Protein AF-A0A0J9HMW3-F1 (afdb_monomer)

Organism: NCBI:txid1637645

pLDDT: mean 71.82, std 11.04, range [42.66, 86.38]

Mean predicted aligned error: 11.2 Å

Foldseek 3Di:
DVVVVVVLCVQQVPVCVVPPPCSVQLVVLLVVQLVLLLCLLQVLLVVVPQVFPNPSVLLSRLRSVLSNQLQVLLVVLVVQCVDPPSVVSNLVNLLSLLSSLLSNQLSRRRPDPSNVLSNQLSCQSSVVLSVLCVDPPHDVLLSHRQRDDPDDDPVSVVSNVSNSVVSSVSSSVSNVCCRVPVVVVCVVVVND

Nearest PDB structures (foldseek):
  5l0d-assembly2_D  TM=3.251E-01  e=4.774E+00  Homo sapiens
  5l0d-assembly2_C-3  TM=3.160E-01  e=4.996E+00  Homo sapiens
  2elb-assembly1_A-2  TM=2.047E-01  e=2.204E+00  Homo sapiens
  7udm-assembly1_A  TM=1.937E-01  e=6.272E+00  synthetic construct

Radius of gyration: 17.67 Å; Cα contacts (8 Å, |Δi|>4): 229; chains: 1; bounding box: 42×33×54 Å

Structure (mmCIF, N/CA/C/O backbone):
data_AF-A0A0J9HMW3-F1
#
_entry.id   AF-A0A0J9HMW3-F1
#
loop_
_atom_site.group_PDB
_atom_site.id
_atom_site.type_symbol
_atom_site.label_atom_id
_atom_site.label_alt_id
_atom_site.label_comp_id
_atom_site.label_asym_id
_atom_site.label_entity_id
_atom_site.label_seq_id
_atom_site.pdbx_PDB_ins_code
_atom_site.Cartn_x
_atom_site.Cartn_y
_atom_site.Cartn_z
_atom_site.occupancy
_atom_site.B_iso_or_equiv
_atom_site.auth_seq_id
_atom_site.auth_comp_id
_atom_site.auth_asym_id
_atom_site.auth_atom_id
_atom_site.pdbx_PDB_model_num
ATOM 1 N N . THR A 1 1 ? -18.410 -5.772 -19.039 1.00 42.84 1 THR A N 1
ATOM 2 C CA . THR A 1 1 ? -19.624 -4.940 -18.873 1.00 42.84 1 THR A CA 1
ATOM 3 C C . THR A 1 1 ? -19.500 -3.709 -19.756 1.00 42.84 1 THR A C 1
ATOM 5 O O . THR A 1 1 ? -18.375 -3.261 -19.957 1.00 42.84 1 THR A O 1
ATOM 8 N N . PRO A 1 2 ? -20.606 -3.155 -20.277 1.00 62.25 2 PRO A N 1
ATOM 9 C CA . PRO A 1 2 ? -20.587 -1.997 -21.185 1.00 62.25 2 PRO A CA 1
ATOM 10 C C . PRO A 1 2 ? -19.919 -0.756 -20.565 1.00 62.25 2 PRO A C 1
ATOM 12 O O . PRO A 1 2 ? -19.236 -0.006 -21.252 1.00 62.25 2 PRO A O 1
ATOM 15 N N . LEU A 1 3 ? -20.001 -0.603 -19.236 1.00 52.16 3 LEU A N 1
ATOM 16 C CA . LEU A 1 3 ? -19.291 0.447 -18.498 1.00 52.16 3 LEU A CA 1
ATOM 17 C C . LEU A 1 3 ? -17.760 0.325 -18.600 1.00 52.16 3 LEU A C 1
ATOM 19 O O . LEU A 1 3 ? -17.064 1.329 -18.668 1.00 52.16 3 LEU A O 1
ATOM 23 N N . GLY A 1 4 ? -17.238 -0.905 -18.610 1.00 51.62 4 GLY A N 1
ATOM 24 C CA . GLY A 1 4 ? -15.802 -1.164 -18.719 1.00 51.62 4 GLY A CA 1
ATOM 25 C C . GLY A 1 4 ? -15.249 -0.852 -20.108 1.00 51.62 4 GLY A C 1
ATOM 26 O O . GLY A 1 4 ? -14.113 -0.408 -20.212 1.00 51.62 4 GLY A O 1
ATOM 27 N N . GLN A 1 5 ? -16.060 -1.018 -21.159 1.00 56.88 5 GLN A N 1
ATOM 28 C CA . GLN A 1 5 ? -15.694 -0.616 -22.521 1.00 56.88 5 GLN A CA 1
ATOM 29 C C . GLN A 1 5 ? -15.657 0.905 -22.659 1.00 56.88 5 GLN A C 1
ATOM 31 O O . GLN A 1 5 ? -14.667 1.428 -23.151 1.00 56.88 5 GLN A O 1
ATOM 36 N N . ALA A 1 6 ? -16.655 1.613 -22.121 1.00 62.31 6 ALA A N 1
ATOM 37 C CA . ALA A 1 6 ? -16.666 3.076 -22.120 1.00 62.31 6 ALA A CA 1
ATOM 38 C C . ALA A 1 6 ? -15.491 3.665 -21.317 1.00 62.31 6 ALA A C 1
ATOM 40 O O . ALA A 1 6 ? -14.849 4.619 -21.750 1.00 62.31 6 ALA A O 1
ATOM 41 N N . PHE A 1 7 ? -15.163 3.074 -20.162 1.00 62.00 7 PHE A N 1
ATOM 42 C CA . PHE A 1 7 ? -14.006 3.499 -19.369 1.00 62.00 7 PHE A CA 1
ATOM 43 C C . PHE A 1 7 ? -12.685 3.219 -20.100 1.00 62.00 7 PHE A C 1
ATOM 45 O O . PHE A 1 7 ? -11.781 4.053 -20.073 1.00 62.00 7 PHE A O 1
ATOM 52 N N . ALA A 1 8 ? -12.583 2.074 -20.784 1.00 57.44 8 ALA A N 1
ATOM 53 C CA . ALA A 1 8 ? -11.423 1.726 -21.597 1.00 57.44 8 ALA A CA 1
ATOM 54 C C . ALA A 1 8 ? -11.262 2.661 -22.806 1.00 57.44 8 ALA A C 1
ATOM 56 O O . ALA A 1 8 ? -10.143 3.089 -23.060 1.00 57.44 8 ALA A O 1
ATOM 57 N N . GLU A 1 9 ? -12.349 3.031 -23.488 1.00 65.81 9 GLU A N 1
ATOM 58 C CA . GLU A 1 9 ? -12.348 3.968 -24.622 1.00 65.81 9 GLU A CA 1
ATOM 59 C C . GLU A 1 9 ? -11.949 5.385 -24.209 1.00 65.81 9 GLU A C 1
ATOM 61 O O . GLU A 1 9 ? -11.099 6.008 -24.848 1.00 65.81 9 GLU A O 1
ATOM 66 N N . VAL A 1 10 ? -12.514 5.896 -23.111 1.00 66.81 10 VAL A N 1
ATOM 67 C CA . VAL A 1 10 ? -12.175 7.232 -22.596 1.00 66.81 10 VAL A CA 1
ATOM 68 C C . VAL A 1 10 ? -10.707 7.288 -22.181 1.00 66.81 10 VAL A C 1
ATOM 70 O O . VAL A 1 10 ? -10.021 8.274 -22.473 1.00 66.81 10 VAL A O 1
ATOM 73 N N . LEU A 1 11 ? -10.205 6.224 -21.549 1.00 59.88 11 LEU A N 1
ATOM 74 C CA . LEU A 1 11 ? -8.805 6.131 -21.160 1.00 59.88 11 LEU A CA 1
ATOM 75 C C . LEU A 1 11 ? -7.905 5.994 -22.396 1.00 59.88 11 LEU A C 1
ATOM 77 O O . LEU A 1 11 ? -6.941 6.743 -22.519 1.00 59.88 11 LEU A O 1
ATOM 81 N N . SER A 1 12 ? -8.238 5.123 -23.353 1.00 57.88 12 SER A N 1
ATOM 82 C CA . SER A 1 12 ? -7.433 4.901 -24.561 1.00 57.88 12 SER A CA 1
ATOM 83 C C . SER A 1 12 ? -7.411 6.097 -25.505 1.00 57.88 12 SER A C 1
ATOM 85 O O . SER A 1 12 ? -6.423 6.279 -26.208 1.00 57.88 12 SER A O 1
ATOM 87 N N . SER A 1 13 ? -8.472 6.905 -25.542 1.00 59.38 13 SER A N 1
ATOM 88 C CA . SER A 1 13 ? -8.575 8.024 -26.482 1.00 59.38 13 SER A CA 1
ATOM 89 C C . SER A 1 13 ? -7.857 9.282 -25.992 1.00 59.38 13 SER A C 1
ATOM 91 O O . SER A 1 13 ? -7.376 10.061 -26.810 1.00 59.38 13 SER A O 1
ATOM 93 N N . ASN A 1 14 ? -7.756 9.488 -24.675 1.00 53.03 14 ASN A N 1
ATOM 94 C CA . ASN A 1 14 ? -7.156 10.702 -24.114 1.00 53.03 14 ASN A CA 1
ATOM 95 C C . ASN A 1 14 ? -5.692 10.509 -23.687 1.00 53.03 14 ASN A C 1
ATOM 97 O O . ASN A 1 14 ? -4.913 11.452 -23.766 1.00 53.03 14 ASN A O 1
ATOM 101 N N . PHE A 1 15 ? -5.270 9.306 -23.282 1.00 48.94 15 PHE A N 1
ATOM 102 C CA . PHE A 1 15 ? -3.900 9.077 -22.787 1.00 48.94 15 PHE A CA 1
ATOM 103 C C . PHE A 1 15 ? -2.761 9.168 -23.819 1.00 48.94 15 PHE A C 1
ATOM 105 O O . PHE A 1 15 ? -1.696 9.677 -23.460 1.00 48.94 15 PHE A O 1
ATOM 112 N N . PRO A 1 16 ? -2.914 8.709 -25.079 1.00 49.88 16 PRO A N 1
ATOM 113 C CA . PRO A 1 16 ? -1.846 8.795 -26.078 1.00 49.88 16 PRO A CA 1
ATOM 114 C C . PRO A 1 16 ? -1.458 10.241 -26.392 1.00 49.88 16 PRO A C 1
ATOM 116 O O . PRO A 1 16 ? -0.324 10.493 -26.788 1.00 49.88 16 PRO A O 1
ATOM 119 N N . LEU A 1 17 ? -2.395 11.175 -26.183 1.00 54.06 17 LEU A N 1
ATOM 120 C CA . LEU A 1 17 ? -2.203 12.607 -26.386 1.00 54.06 17 LEU A CA 1
ATOM 121 C C . LEU A 1 17 ? -1.273 13.228 -25.328 1.00 54.06 17 LEU A C 1
ATOM 123 O O . LEU A 1 17 ? -0.585 14.199 -25.620 1.00 54.06 17 LEU A O 1
ATOM 127 N N . TRP A 1 18 ? -1.243 12.664 -24.114 1.00 53.88 18 TRP A N 1
ATOM 128 C CA . TRP A 1 18 ? -0.422 13.155 -22.999 1.00 53.88 18 TRP A CA 1
ATOM 129 C C . TRP A 1 18 ? 0.919 12.414 -22.891 1.00 53.88 18 TRP A C 1
ATOM 131 O O . TRP A 1 18 ? 1.902 13.005 -22.455 1.00 53.88 18 TRP A O 1
ATOM 141 N N . PHE A 1 19 ? 0.982 11.139 -23.306 1.00 51.69 19 PHE A N 1
ATOM 142 C CA . PHE A 1 19 ? 2.192 10.308 -23.219 1.00 51.69 19 PHE A CA 1
ATOM 143 C C . PHE A 1 19 ? 2.325 9.355 -24.425 1.00 51.69 19 PHE A C 1
ATOM 145 O O . PHE A 1 19 ? 1.934 8.178 -24.340 1.00 51.69 19 PHE A O 1
ATOM 152 N N . PRO A 1 20 ? 2.883 9.820 -25.558 1.00 42.66 20 PRO A N 1
ATOM 153 C CA . PRO A 1 20 ? 3.039 8.995 -26.751 1.00 42.66 20 PRO A CA 1
ATOM 154 C C . PRO A 1 20 ? 4.031 7.853 -26.468 1.00 42.66 20 PRO A C 1
ATOM 156 O O . PRO A 1 20 ? 5.203 8.081 -26.187 1.00 42.66 20 PRO A O 1
ATOM 159 N N . GLY A 1 21 ? 3.539 6.608 -26.487 1.00 45.03 21 GLY A N 1
ATOM 160 C CA . GLY A 1 21 ? 4.321 5.382 -26.241 1.00 45.03 21 GLY A CA 1
ATOM 161 C C . GLY A 1 21 ? 4.060 4.673 -24.902 1.00 45.03 21 GLY A C 1
ATOM 162 O O . GLY A 1 21 ? 4.442 3.512 -24.746 1.00 45.03 21 GLY A O 1
ATOM 163 N N . ALA A 1 22 ? 3.361 5.307 -23.954 1.00 45.88 22 ALA A N 1
ATOM 164 C CA . ALA A 1 22 ? 3.096 4.730 -22.628 1.00 45.88 22 ALA A CA 1
ATOM 165 C C . ALA A 1 22 ? 1.698 4.084 -22.492 1.00 45.88 22 ALA A C 1
ATOM 167 O O . ALA A 1 22 ? 1.470 3.276 -21.590 1.00 45.88 22 ALA A O 1
ATOM 168 N N . ALA A 1 23 ? 0.771 4.402 -23.404 1.00 43.09 23 ALA A N 1
ATOM 169 C CA . ALA A 1 23 ? -0.663 4.121 -23.268 1.00 43.09 23 ALA A CA 1
ATOM 170 C C . ALA A 1 23 ? -1.029 2.624 -23.155 1.00 43.09 23 ALA A C 1
ATOM 172 O O . ALA A 1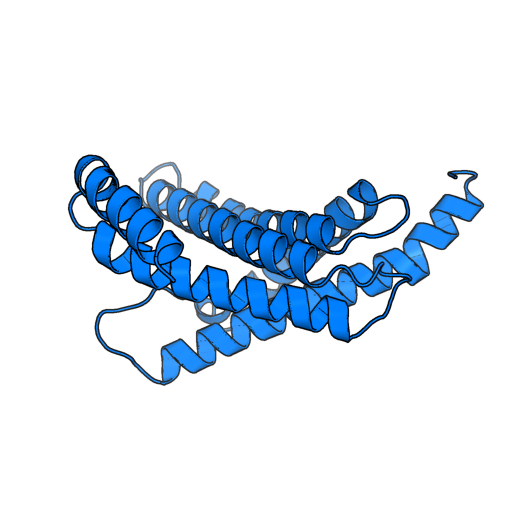 23 ? -1.857 2.260 -22.322 1.00 43.09 23 ALA A O 1
ATOM 173 N N . LEU A 1 24 ? -0.390 1.737 -23.929 1.00 44.41 24 LEU A N 1
ATOM 174 C CA . LEU A 1 24 ? -0.711 0.297 -23.905 1.00 44.41 24 LEU A CA 1
ATOM 175 C C . LEU A 1 24 ? -0.145 -0.427 -22.667 1.00 44.41 24 LEU A C 1
ATOM 177 O O . LEU A 1 24 ? -0.772 -1.347 -22.137 1.00 44.41 24 LEU A O 1
ATOM 181 N N . LYS A 1 25 ? 1.020 0.014 -22.172 1.00 54.53 25 LYS A N 1
ATOM 182 C CA . LYS A 1 25 ? 1.660 -0.548 -20.970 1.00 54.53 25 LYS A CA 1
ATOM 183 C C . LYS A 1 25 ? 0.944 -0.101 -19.696 1.00 54.53 25 LYS A C 1
ATOM 185 O O . LYS A 1 25 ? 0.682 -0.927 -18.826 1.00 54.53 25 LYS A O 1
ATOM 190 N N . LEU A 1 26 ? 0.545 1.172 -19.630 1.00 55.75 26 LEU A N 1
ATOM 191 C CA . LEU A 1 26 ? -0.214 1.722 -18.505 1.00 55.75 26 LEU A CA 1
ATOM 192 C C . LEU A 1 26 ? -1.594 1.084 -18.368 1.00 55.75 26 LEU A C 1
ATOM 194 O O . LEU A 1 26 ? -1.966 0.735 -17.256 1.00 55.75 26 LEU A O 1
ATOM 198 N N . GLY A 1 27 ? -2.332 0.876 -19.465 1.00 60.38 27 GLY A N 1
ATOM 199 C CA . GLY A 1 27 ? -3.663 0.259 -19.399 1.00 60.38 27 GLY A CA 1
ATOM 200 C C . GLY A 1 27 ? -3.636 -1.122 -18.739 1.00 60.38 27 GLY A C 1
ATOM 201 O O . GLY A 1 27 ? -4.387 -1.382 -17.800 1.00 60.38 27 GLY A O 1
ATOM 202 N N . THR A 1 28 ? -2.705 -1.978 -19.163 1.00 64.50 28 THR A N 1
ATOM 203 C CA . THR A 1 28 ? -2.538 -3.326 -18.595 1.00 64.50 28 THR A CA 1
ATOM 204 C C . THR A 1 28 ? -2.048 -3.273 -17.147 1.00 64.50 28 THR A C 1
ATOM 206 O O . THR A 1 28 ? -2.538 -4.013 -16.297 1.00 64.50 28 THR A O 1
ATOM 209 N N . GLN A 1 29 ? -1.126 -2.360 -16.836 1.00 68.00 29 GLN A N 1
ATOM 210 C CA . GLN A 1 29 ? -0.583 -2.187 -15.489 1.00 68.00 29 GLN A CA 1
ATOM 211 C C . GLN A 1 29 ? -1.634 -1.669 -14.497 1.00 68.00 29 GLN A C 1
ATOM 213 O O . GLN A 1 29 ? -1.721 -2.190 -13.390 1.00 68.00 29 GLN A O 1
ATOM 218 N N . ILE A 1 30 ? -2.475 -0.710 -14.899 1.00 69.81 30 ILE A N 1
ATOM 219 C CA . ILE A 1 30 ? -3.619 -0.211 -14.117 1.00 69.81 30 ILE A CA 1
ATOM 220 C C . ILE A 1 30 ? -4.608 -1.346 -13.847 1.00 69.81 30 ILE A C 1
ATOM 222 O O . ILE A 1 30 ? -5.134 -1.447 -12.742 1.00 69.81 30 ILE A O 1
ATOM 226 N N . LEU A 1 31 ? -4.843 -2.215 -14.831 1.00 72.75 31 LEU A N 1
ATOM 227 C CA . LEU A 1 31 ? -5.759 -3.346 -14.698 1.00 72.75 31 LEU A CA 1
ATOM 228 C C . LEU A 1 31 ? -5.210 -4.391 -13.712 1.00 72.75 31 LEU A C 1
ATOM 230 O O . LEU A 1 31 ? -5.937 -4.836 -12.825 1.00 72.75 31 LEU A O 1
ATOM 234 N N . VAL A 1 32 ? -3.915 -4.712 -13.799 1.00 74.50 32 VAL A N 1
ATOM 235 C CA . VAL A 1 32 ? -3.229 -5.624 -12.864 1.00 74.50 32 VAL A CA 1
ATOM 236 C C . VAL A 1 32 ? -3.187 -5.041 -11.450 1.00 74.50 32 VAL A C 1
ATOM 238 O O . VAL A 1 32 ? -3.513 -5.746 -10.499 1.00 74.50 32 VAL A O 1
ATOM 241 N N . LEU A 1 33 ? -2.861 -3.754 -11.292 1.00 78.25 33 LEU A N 1
ATOM 242 C CA . LEU A 1 33 ? -2.890 -3.074 -9.991 1.00 78.25 33 LEU A CA 1
ATOM 243 C C . LEU A 1 33 ? -4.297 -2.986 -9.415 1.00 78.25 33 LEU A C 1
ATOM 245 O O . LEU A 1 33 ? -4.483 -3.192 -8.220 1.00 78.25 33 LEU A O 1
ATOM 249 N N . GLY A 1 34 ? -5.282 -2.690 -10.258 1.00 79.00 34 GLY A N 1
ATOM 250 C CA . GLY A 1 34 ? -6.683 -2.638 -9.874 1.00 79.00 34 GLY A CA 1
ATOM 251 C C . GLY A 1 34 ? -7.166 -3.994 -9.369 1.00 79.00 34 GLY A C 1
ATOM 252 O O . GLY A 1 34 ? -7.762 -4.053 -8.298 1.00 79.00 34 GLY A O 1
ATOM 253 N N . LEU A 1 35 ? -6.853 -5.081 -10.085 1.00 81.75 35 LEU A N 1
ATOM 254 C CA . LEU A 1 35 ? -7.162 -6.455 -9.672 1.00 81.75 35 LEU A CA 1
ATOM 255 C C . LEU A 1 35 ? -6.420 -6.859 -8.394 1.00 81.75 35 LEU A C 1
ATOM 257 O O . LEU A 1 35 ? -7.034 -7.439 -7.500 1.00 81.75 35 LEU A O 1
ATOM 261 N N . ALA A 1 36 ? -5.134 -6.522 -8.278 1.00 82.44 36 ALA A N 1
ATOM 262 C CA . ALA A 1 36 ? -4.348 -6.774 -7.073 1.00 82.44 36 ALA A CA 1
ATOM 263 C C . ALA A 1 36 ? -4.938 -6.040 -5.861 1.00 82.44 36 ALA A C 1
ATOM 265 O O . ALA A 1 36 ? -5.198 -6.659 -4.835 1.00 82.44 36 ALA A O 1
ATOM 266 N N . GLY A 1 37 ? -5.236 -4.745 -5.998 1.00 81.31 37 GLY A N 1
ATOM 267 C CA . GLY A 1 37 ? -5.853 -3.943 -4.944 1.00 81.31 37 GLY A CA 1
ATOM 268 C C . GLY A 1 37 ? -7.272 -4.388 -4.593 1.00 81.31 37 GLY A C 1
ATOM 269 O O . GLY A 1 37 ? -7.653 -4.350 -3.423 1.00 81.31 37 GLY A O 1
ATOM 270 N N . LEU A 1 38 ? -8.040 -4.861 -5.577 1.00 85.38 38 LEU A N 1
ATOM 271 C CA . LEU A 1 38 ? -9.351 -5.474 -5.365 1.00 85.38 38 LEU A CA 1
ATOM 272 C C . LEU A 1 38 ? -9.209 -6.749 -4.523 1.00 85.38 38 LEU A C 1
ATOM 274 O O . LEU A 1 38 ? -9.911 -6.893 -3.521 1.00 85.38 38 LEU A O 1
ATOM 278 N N . GLY A 1 39 ? -8.269 -7.627 -4.882 1.00 83.12 39 GLY A N 1
ATOM 279 C CA . GLY A 1 39 ? -7.953 -8.844 -4.133 1.00 83.12 39 GLY A CA 1
ATOM 280 C C . GLY A 1 39 ? -7.513 -8.552 -2.700 1.00 83.12 39 GLY A C 1
ATOM 281 O O . GLY A 1 39 ? -8.062 -9.133 -1.767 1.00 83.12 39 GLY A O 1
ATOM 282 N N . THR A 1 40 ? -6.603 -7.594 -2.504 1.00 83.00 40 THR A N 1
ATOM 283 C CA . THR A 1 40 ? -6.145 -7.173 -1.171 1.00 83.00 40 THR A CA 1
ATOM 284 C C . THR A 1 40 ? -7.300 -6.611 -0.338 1.00 83.00 40 THR A C 1
ATOM 286 O O . THR A 1 40 ? -7.484 -7.007 0.811 1.00 83.00 40 THR A O 1
ATOM 289 N N . GLY A 1 41 ? -8.129 -5.733 -0.912 1.00 83.19 41 GLY A N 1
ATOM 290 C CA . GLY A 1 41 ? -9.277 -5.147 -0.216 1.00 83.19 41 GLY A CA 1
ATOM 291 C C . GLY A 1 41 ? -10.329 -6.186 0.187 1.00 83.19 41 GLY A C 1
ATOM 292 O O . GLY A 1 41 ? -10.823 -6.156 1.317 1.00 83.19 41 GLY A O 1
ATOM 293 N N . LEU A 1 42 ? -10.647 -7.131 -0.704 1.00 84.19 42 LEU A N 1
ATOM 294 C CA . LEU A 1 42 ? -11.552 -8.240 -0.393 1.00 84.19 42 LEU A CA 1
ATOM 295 C C . LEU A 1 42 ? -10.954 -9.183 0.651 1.00 84.19 42 LEU A C 1
ATOM 297 O O . LEU A 1 42 ? -11.644 -9.503 1.611 1.00 84.19 42 LEU A O 1
ATOM 301 N N . GLY A 1 43 ? -9.684 -9.567 0.511 1.00 82.31 43 GLY A N 1
ATOM 302 C CA . GLY A 1 43 ? -9.007 -10.477 1.436 1.00 82.31 43 GLY A CA 1
ATOM 303 C C . GLY A 1 43 ? -8.943 -9.929 2.861 1.00 82.31 43 GLY A C 1
ATOM 304 O O . GLY A 1 43 ? -9.262 -10.642 3.808 1.00 82.31 43 GLY A O 1
ATOM 305 N N . LEU A 1 44 ? -8.628 -8.640 3.027 1.00 80.56 44 LEU A N 1
ATOM 306 C CA . LEU A 1 44 ? -8.659 -7.987 4.342 1.00 80.56 44 LEU A CA 1
ATOM 307 C C . LEU A 1 44 ? -10.075 -7.866 4.918 1.00 80.56 44 LEU A C 1
ATOM 309 O O . LEU A 1 44 ? -10.248 -7.961 6.131 1.00 80.56 44 LEU A O 1
ATOM 313 N N . THR A 1 45 ? -11.087 -7.666 4.072 1.00 81.38 45 THR A N 1
ATOM 314 C CA . THR A 1 45 ? -12.488 -7.611 4.525 1.00 81.38 45 THR A CA 1
ATOM 315 C C . THR A 1 45 ? -13.002 -8.993 4.927 1.00 81.38 45 THR A C 1
ATOM 317 O O . THR A 1 45 ? -13.757 -9.108 5.892 1.00 81.38 45 THR A O 1
ATOM 320 N N . ASP A 1 46 ? -12.591 -10.038 4.207 1.00 81.75 46 ASP A N 1
ATOM 321 C CA . ASP A 1 46 ? -12.990 -11.424 4.459 1.00 81.75 46 ASP A CA 1
ATOM 322 C C . ASP A 1 46 ? -12.297 -12.017 5.690 1.00 81.75 46 ASP A C 1
ATOM 324 O O . ASP A 1 46 ? -12.941 -12.688 6.495 1.00 81.75 46 ASP A O 1
ATOM 328 N N . ALA A 1 47 ? -11.030 -11.648 5.919 1.00 77.81 47 ALA A N 1
ATOM 329 C CA . ALA A 1 47 ? -10.318 -11.952 7.159 1.00 77.81 47 ALA A CA 1
ATOM 330 C C . ALA A 1 47 ? -11.085 -11.470 8.406 1.00 77.81 47 ALA A C 1
ATOM 332 O O . ALA A 1 47 ? -10.898 -12.018 9.490 1.00 77.81 47 ALA A O 1
ATOM 333 N N . GLY A 1 48 ? -11.966 -10.468 8.259 1.00 62.97 48 GLY A N 1
ATOM 334 C CA . GLY A 1 48 ? -13.036 -10.167 9.212 1.00 62.97 48 GLY A CA 1
ATOM 335 C C . GLY A 1 48 ? -12.585 -9.704 10.600 1.00 62.97 48 GLY A C 1
ATOM 336 O O . GLY A 1 48 ? -13.423 -9.572 11.488 1.00 62.97 48 GLY A O 1
ATOM 337 N N . GLY A 1 49 ? -11.288 -9.464 10.799 1.00 63.44 49 GLY A N 1
ATOM 338 C CA . GLY A 1 49 ? -10.740 -8.916 12.035 1.00 63.44 49 GLY A CA 1
ATOM 339 C C . GLY A 1 49 ? -11.036 -7.421 12.188 1.00 63.44 49 GLY A C 1
ATOM 340 O O . GLY A 1 49 ? -11.371 -6.743 11.221 1.00 63.44 49 GLY A O 1
ATOM 341 N N . PHE A 1 50 ? -10.847 -6.886 13.397 1.00 65.31 50 PHE A N 1
ATOM 342 C CA . PHE A 1 50 ? -10.787 -5.436 13.676 1.00 65.31 50 PHE A CA 1
ATOM 343 C C . PHE A 1 50 ? -12.116 -4.655 13.647 1.00 65.31 50 PHE A C 1
ATOM 345 O O . PHE A 1 50 ? -12.119 -3.477 13.288 1.00 65.31 50 PHE A O 1
ATOM 352 N N . ASP A 1 51 ? -13.247 -5.290 13.993 1.00 65.06 51 ASP A N 1
ATOM 353 C CA . ASP A 1 51 ? -14.586 -4.659 13.949 1.00 65.06 51 ASP A CA 1
ATOM 354 C C . ASP A 1 51 ? -14.894 -4.010 12.581 1.00 65.06 51 ASP A C 1
ATOM 356 O O . ASP A 1 51 ? -15.608 -3.008 12.462 1.00 65.06 51 ASP A O 1
ATOM 360 N N . ILE A 1 52 ? -14.322 -4.577 11.511 1.00 68.50 52 ILE A N 1
ATOM 361 C CA . ILE A 1 52 ? -14.509 -4.098 10.147 1.00 68.50 52 ILE A CA 1
ATOM 362 C C . ILE A 1 52 ? -15.974 -4.282 9.751 1.00 68.50 52 ILE A C 1
ATOM 364 O O . ILE A 1 52 ? -16.518 -5.388 9.730 1.00 68.50 52 ILE A O 1
ATOM 368 N N . ASN A 1 53 ? -16.617 -3.179 9.375 1.00 68.25 53 ASN A N 1
ATOM 369 C CA . ASN A 1 53 ? -17.968 -3.223 8.848 1.00 68.25 53 ASN A CA 1
ATOM 370 C C . ASN A 1 53 ? -17.889 -3.819 7.433 1.00 68.25 53 ASN A C 1
ATOM 372 O O . ASN A 1 53 ? -17.359 -3.155 6.543 1.00 68.25 53 ASN A O 1
ATOM 376 N N . ARG A 1 54 ? -18.367 -5.063 7.242 1.00 68.94 54 ARG A N 1
ATOM 377 C CA . ARG A 1 54 ? -18.199 -5.927 6.044 1.00 68.94 54 ARG A CA 1
ATOM 378 C C . ARG A 1 54 ? -18.782 -5.343 4.745 1.00 68.94 54 ARG A C 1
ATOM 380 O O . ARG A 1 54 ? -19.700 -5.880 4.128 1.00 68.94 54 ARG A O 1
ATOM 387 N N . ARG A 1 55 ? -18.250 -4.210 4.298 1.00 75.81 55 ARG A N 1
ATOM 388 C CA . ARG A 1 55 ? -18.655 -3.485 3.093 1.00 75.81 55 ARG A CA 1
ATOM 389 C C . ARG A 1 55 ? -17.733 -3.868 1.944 1.00 75.81 55 ARG A C 1
ATOM 391 O O . ARG A 1 55 ? -16.980 -3.031 1.446 1.00 75.81 55 ARG A O 1
ATOM 398 N N . TYR A 1 56 ? -17.840 -5.122 1.507 1.00 77.44 56 TYR A N 1
ATOM 399 C CA . TYR A 1 56 ? -17.012 -5.718 0.450 1.00 77.44 56 TYR A CA 1
ATOM 400 C C . TYR A 1 56 ? -16.885 -4.827 -0.793 1.00 77.44 56 TYR A C 1
ATOM 402 O O . TYR A 1 56 ? -15.782 -4.606 -1.280 1.00 77.44 56 TYR A O 1
ATOM 410 N N . GLY A 1 57 ? -17.989 -4.226 -1.257 1.00 76.06 57 GLY A N 1
ATOM 411 C CA . GLY A 1 57 ? -17.966 -3.338 -2.425 1.00 76.06 57 GLY A CA 1
ATOM 412 C C . GLY A 1 57 ? -17.117 -2.078 -2.228 1.00 76.06 57 GLY A C 1
ATOM 413 O O . GLY A 1 57 ? -16.355 -1.700 -3.112 1.00 76.06 57 GLY A O 1
ATOM 414 N N . ARG A 1 58 ? -17.189 -1.438 -1.053 1.00 78.50 58 ARG A N 1
ATOM 415 C CA . ARG A 1 58 ? -16.381 -0.240 -0.767 1.00 78.50 58 ARG A CA 1
ATOM 416 C C . ARG A 1 58 ? -14.909 -0.584 -0.588 1.00 78.50 58 ARG A C 1
ATOM 418 O O . ARG A 1 58 ? -14.072 0.157 -1.094 1.00 78.50 58 ARG A O 1
ATOM 425 N N . ALA A 1 59 ? -14.613 -1.693 0.084 1.00 80.75 59 ALA A N 1
ATOM 426 C CA . ALA A 1 59 ? -13.246 -2.153 0.289 1.00 80.75 59 ALA A CA 1
ATOM 427 C C . ALA A 1 59 ? -12.573 -2.552 -1.032 1.00 80.75 59 ALA A C 1
ATOM 429 O O . ALA A 1 59 ? -11.442 -2.149 -1.282 1.00 80.75 59 ALA A O 1
ATOM 430 N N . ALA A 1 60 ? -13.292 -3.251 -1.915 1.00 82.19 60 ALA A N 1
ATOM 431 C CA . ALA A 1 60 ? -12.825 -3.599 -3.255 1.00 82.19 60 ALA A CA 1
ATOM 432 C C . ALA A 1 60 ? -12.520 -2.352 -4.104 1.00 82.19 60 ALA A C 1
ATOM 434 O O . ALA A 1 60 ? -11.437 -2.236 -4.680 1.00 82.19 60 ALA A O 1
ATOM 435 N N . VAL A 1 61 ? -13.449 -1.387 -4.143 1.00 83.62 61 VAL A N 1
ATOM 436 C CA . VAL A 1 61 ? -13.270 -0.149 -4.919 1.00 83.62 61 VAL A CA 1
ATOM 437 C C . VAL A 1 61 ? -12.113 0.679 -4.365 1.00 83.62 61 VAL A C 1
ATOM 439 O O . VAL A 1 61 ? -11.219 1.043 -5.120 1.00 83.62 61 VAL A O 1
ATOM 442 N N . MET A 1 62 ? -12.066 0.932 -3.058 1.00 83.38 62 MET A N 1
ATOM 443 C CA . MET A 1 62 ? -10.970 1.705 -2.462 1.00 83.38 62 MET A CA 1
ATOM 444 C C . MET A 1 62 ? -9.622 0.982 -2.513 1.00 83.38 62 MET A C 1
ATOM 446 O O . MET A 1 62 ? -8.602 1.644 -2.668 1.00 83.38 62 MET A O 1
ATOM 450 N N . GLY A 1 63 ? -9.601 -0.352 -2.448 1.00 82.31 63 GLY A N 1
ATOM 451 C CA . GLY A 1 63 ? -8.391 -1.145 -2.659 1.00 82.31 63 GLY A CA 1
ATOM 452 C C . GLY A 1 63 ? -7.854 -0.995 -4.082 1.00 82.31 63 GLY A C 1
ATOM 453 O O . GLY A 1 63 ? -6.677 -0.688 -4.264 1.00 82.31 63 GLY A O 1
ATOM 454 N N . SER A 1 64 ? -8.730 -1.116 -5.087 1.00 82.50 64 SER A N 1
ATOM 455 C CA . SER A 1 64 ? -8.361 -0.900 -6.492 1.00 82.50 64 SER A CA 1
ATOM 456 C C . SER A 1 64 ? -7.856 0.527 -6.744 1.00 82.50 64 SER A C 1
ATOM 458 O O . SER A 1 64 ? -6.771 0.702 -7.292 1.00 82.50 64 SER A O 1
ATOM 460 N N . VAL A 1 65 ? -8.571 1.549 -6.258 1.00 83.19 65 VAL A N 1
ATOM 461 C CA . VAL A 1 65 ? -8.166 2.959 -6.373 1.00 83.19 65 VAL A CA 1
ATOM 462 C C . VAL A 1 65 ? -6.847 3.219 -5.648 1.00 83.19 65 VAL A C 1
ATOM 464 O O . VAL A 1 65 ? -5.977 3.878 -6.207 1.00 83.19 65 VAL A O 1
ATOM 467 N N . GLY A 1 66 ? -6.663 2.676 -4.442 1.00 83.12 66 GLY A N 1
ATOM 468 C CA . GLY A 1 66 ? -5.430 2.832 -3.674 1.00 83.12 66 GLY A CA 1
ATOM 469 C C . GLY A 1 66 ? -4.216 2.282 -4.409 1.00 83.12 66 GLY A C 1
ATOM 470 O O . GLY A 1 66 ? -3.222 2.990 -4.561 1.00 83.12 66 GLY A O 1
ATOM 471 N N . TYR A 1 67 ? -4.311 1.063 -4.940 1.00 82.62 67 TYR A N 1
ATOM 472 C CA . TYR A 1 67 ? -3.222 0.477 -5.718 1.00 82.62 67 TYR A CA 1
ATOM 473 C C . TYR A 1 67 ? -2.959 1.255 -7.007 1.00 82.62 67 TYR A C 1
ATOM 475 O O . TYR A 1 67 ? -1.801 1.551 -7.280 1.00 82.62 67 TYR A O 1
ATOM 483 N N . ILE A 1 68 ? -3.995 1.647 -7.760 1.00 81.31 68 ILE A N 1
ATOM 484 C CA . ILE A 1 68 ? -3.841 2.433 -8.997 1.00 81.31 68 ILE A CA 1
ATOM 485 C C . ILE A 1 68 ? -3.150 3.774 -8.716 1.00 81.31 68 ILE A C 1
ATOM 487 O O . ILE A 1 68 ? -2.163 4.100 -9.374 1.00 81.31 68 ILE A O 1
ATOM 491 N N . VAL A 1 69 ? -3.629 4.532 -7.725 1.00 82.50 69 VAL A N 1
ATOM 492 C CA . VAL A 1 69 ? -3.059 5.838 -7.355 1.00 82.50 69 VAL A CA 1
ATOM 493 C C . VAL A 1 69 ? -1.632 5.680 -6.828 1.00 82.50 69 VAL A C 1
ATOM 495 O O . VAL A 1 69 ? -0.748 6.436 -7.228 1.00 82.50 69 VAL A O 1
AT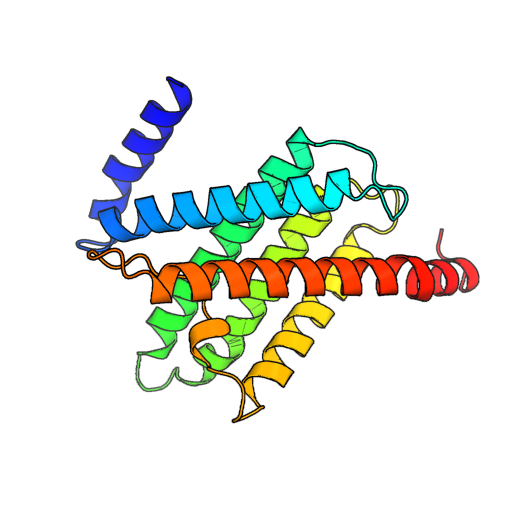OM 498 N N . GLY A 1 70 ? -1.381 4.676 -5.985 1.00 81.62 70 GLY A N 1
ATOM 499 C CA . GLY A 1 70 ? -0.045 4.370 -5.476 1.00 81.62 70 GLY A CA 1
ATOM 500 C C . GLY A 1 70 ? 0.937 3.997 -6.583 1.00 81.62 70 GLY A C 1
ATOM 501 O O . GLY A 1 70 ? 2.024 4.561 -6.654 1.00 81.62 70 GLY A O 1
ATOM 502 N N . GLY A 1 71 ? 0.538 3.124 -7.507 1.00 79.00 71 GLY A N 1
ATOM 503 C CA . GLY A 1 71 ? 1.371 2.751 -8.649 1.00 79.00 71 GLY A CA 1
ATOM 504 C C . GLY A 1 71 ? 1.628 3.898 -9.615 1.00 79.00 71 GLY A C 1
ATOM 505 O O . GLY A 1 71 ? 2.755 4.063 -10.074 1.00 79.00 71 GLY A O 1
ATOM 506 N N . MET A 1 72 ? 0.619 4.729 -9.895 1.00 76.31 72 MET A N 1
ATOM 507 C CA . MET A 1 72 ? 0.803 5.937 -10.707 1.00 76.31 72 MET A CA 1
ATOM 508 C C . MET A 1 72 ? 1.773 6.916 -10.043 1.00 76.31 72 MET A C 1
ATOM 510 O O . MET A 1 72 ? 2.667 7.438 -10.710 1.00 76.31 72 MET A O 1
ATOM 514 N N . CYS A 1 73 ? 1.638 7.122 -8.731 1.00 79.94 73 CYS A N 1
ATOM 515 C CA . CYS A 1 73 ? 2.540 7.964 -7.952 1.00 79.94 73 CYS A CA 1
ATOM 516 C C . CYS A 1 73 ? 3.977 7.416 -7.979 1.00 79.94 73 CYS A C 1
ATOM 518 O O . CYS A 1 73 ? 4.910 8.165 -8.266 1.00 79.94 73 CYS A O 1
ATOM 520 N N . TRP A 1 74 ? 4.153 6.104 -7.788 1.00 76.62 74 TRP A N 1
ATOM 521 C CA . TRP A 1 74 ? 5.450 5.432 -7.916 1.00 76.62 74 TRP A CA 1
ATOM 522 C C . TRP A 1 74 ? 6.077 5.649 -9.298 1.00 76.62 74 TRP A C 1
ATOM 524 O O . TRP A 1 74 ? 7.254 5.996 -9.410 1.00 76.62 74 TRP A O 1
ATOM 534 N N . GLN A 1 75 ? 5.290 5.464 -10.359 1.00 73.12 75 GLN A N 1
ATOM 535 C CA . GLN A 1 75 ? 5.757 5.588 -11.735 1.00 73.12 75 GLN A CA 1
ATOM 536 C C . GLN A 1 75 ? 6.184 7.023 -12.051 1.00 73.12 75 GLN A C 1
ATOM 538 O O . GLN A 1 75 ? 7.268 7.225 -12.594 1.00 73.12 75 GLN A O 1
ATOM 543 N N . MET A 1 76 ? 5.383 8.016 -11.650 1.00 72.69 76 MET A N 1
ATOM 544 C CA . MET A 1 76 ? 5.741 9.431 -11.776 1.00 72.69 76 MET A CA 1
ATOM 545 C C . MET A 1 76 ? 7.042 9.751 -11.036 1.00 72.69 76 MET A C 1
ATOM 547 O O . MET A 1 76 ? 7.952 10.318 -11.635 1.00 72.69 76 MET A O 1
ATOM 551 N N . LEU A 1 77 ? 7.171 9.342 -9.769 1.00 74.12 77 LEU A N 1
ATOM 552 C CA . LEU A 1 77 ? 8.374 9.605 -8.969 1.00 74.12 77 LEU A CA 1
ATOM 553 C C . LEU A 1 77 ? 9.626 8.960 -9.575 1.00 74.12 77 LEU A C 1
ATOM 555 O O . LEU A 1 77 ? 10.687 9.582 -9.595 1.00 74.12 77 LEU A O 1
ATOM 559 N N . ARG A 1 78 ? 9.503 7.759 -10.151 1.00 69.81 78 ARG A N 1
ATOM 560 C CA . ARG A 1 78 ? 10.596 7.129 -10.904 1.00 69.81 78 ARG A CA 1
ATOM 561 C C . ARG A 1 78 ? 10.972 7.883 -12.171 1.00 69.81 78 ARG A C 1
ATOM 563 O O . ARG A 1 78 ? 12.161 8.031 -12.435 1.00 69.81 78 ARG A O 1
ATOM 570 N N . PHE A 1 79 ? 9.991 8.347 -12.943 1.00 69.38 79 PHE A N 1
ATOM 571 C CA . PHE A 1 79 ? 10.259 9.135 -14.145 1.00 69.38 79 PHE A CA 1
ATOM 572 C C . PHE A 1 79 ? 11.014 10.426 -13.810 1.00 69.38 79 PHE A C 1
ATOM 574 O O . PHE A 1 79 ? 11.980 10.754 -14.495 1.00 69.38 79 PHE A O 1
ATOM 581 N N . PHE A 1 80 ? 10.638 11.117 -12.730 1.00 68.25 80 PHE A N 1
ATOM 582 C CA . PHE A 1 80 ? 11.355 12.314 -12.281 1.00 68.25 80 PHE A CA 1
ATOM 583 C C . PHE A 1 80 ? 12.742 12.002 -11.701 1.00 68.25 80 PHE A C 1
ATOM 585 O O . PHE A 1 80 ? 13.674 12.768 -11.926 1.00 68.25 80 PHE A O 1
ATOM 592 N N . GLY A 1 81 ? 12.909 10.867 -11.017 1.00 62.75 81 GLY A N 1
ATOM 593 C CA . GLY A 1 81 ? 14.197 10.435 -10.461 1.00 62.75 81 GLY A CA 1
ATOM 594 C C . GLY A 1 81 ? 15.261 10.064 -11.503 1.00 62.75 81 GLY A C 1
ATOM 595 O O . GLY A 1 81 ? 16.443 10.042 -11.173 1.00 62.75 81 GLY A O 1
ATOM 596 N N . MET A 1 82 ? 14.877 9.813 -12.763 1.00 64.25 82 MET A N 1
ATOM 597 C CA . MET A 1 82 ? 15.826 9.617 -13.873 1.00 64.25 82 MET A CA 1
ATOM 59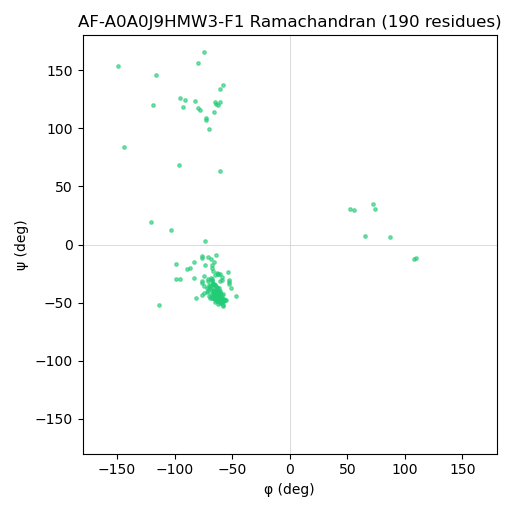8 C C . MET A 1 82 ? 16.448 10.930 -14.378 1.00 64.25 82 MET A C 1
ATOM 600 O O . MET A 1 82 ? 17.388 10.892 -15.172 1.00 64.25 82 MET A O 1
ATOM 604 N N . ILE A 1 83 ? 15.941 12.088 -13.941 1.00 71.62 83 ILE A N 1
ATOM 605 C CA . ILE A 1 83 ? 16.475 13.398 -14.317 1.00 71.62 83 ILE A CA 1
ATOM 606 C C . ILE A 1 83 ? 17.686 13.709 -13.416 1.00 71.62 83 ILE A C 1
ATOM 608 O O . ILE A 1 83 ? 17.547 13.720 -12.187 1.00 71.62 83 ILE A O 1
ATOM 612 N N . PRO A 1 84 ? 18.879 13.979 -13.981 1.00 53.53 84 PRO A N 1
ATOM 613 C CA . PRO A 1 84 ? 20.063 14.304 -13.188 1.00 53.53 84 PRO A CA 1
ATOM 614 C C . PRO A 1 84 ? 19.815 15.572 -12.352 1.00 53.53 84 PRO A C 1
ATOM 616 O O . PRO A 1 84 ? 19.466 16.618 -12.892 1.00 53.53 84 PRO A O 1
ATOM 619 N N . GLY A 1 85 ? 19.966 15.458 -11.027 1.00 62.56 85 GLY A N 1
ATOM 620 C CA . GLY A 1 85 ? 19.654 16.510 -10.042 1.00 62.56 85 GLY A CA 1
ATOM 621 C C . GLY A 1 85 ? 18.428 16.226 -9.161 1.00 62.56 85 GLY A C 1
ATOM 622 O O . GLY A 1 85 ? 18.237 16.903 -8.155 1.00 62.56 85 GLY A O 1
ATOM 623 N N . LEU A 1 86 ? 17.630 15.206 -9.496 1.00 61.31 86 LEU A N 1
ATOM 624 C CA . LEU A 1 86 ? 16.409 14.816 -8.777 1.00 61.31 86 LEU A CA 1
ATOM 625 C C . LEU A 1 86 ? 16.456 13.373 -8.240 1.00 61.31 86 LEU A C 1
ATOM 627 O O . LEU A 1 86 ? 15.428 12.794 -7.899 1.00 61.31 86 LEU A O 1
ATOM 631 N N . THR A 1 87 ? 17.649 12.790 -8.114 1.00 61.16 87 THR A N 1
ATOM 632 C CA . THR A 1 87 ? 17.864 11.399 -7.671 1.00 61.16 87 THR A CA 1
ATOM 633 C C . THR A 1 87 ? 17.289 11.103 -6.283 1.00 61.16 87 THR A C 1
ATOM 635 O O . THR A 1 87 ? 16.837 9.988 -6.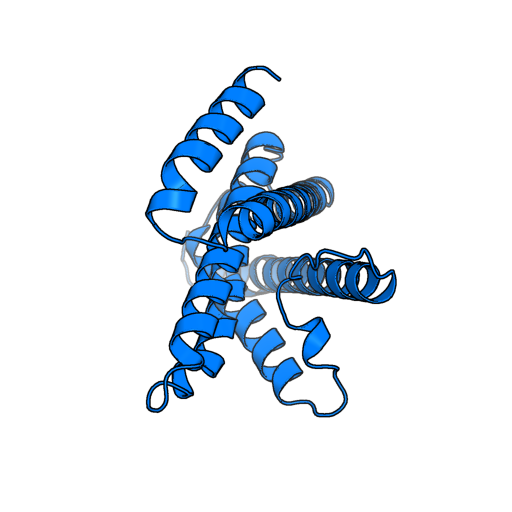029 1.00 61.16 87 THR A O 1
ATOM 638 N N . GLU A 1 88 ? 17.204 12.109 -5.411 1.00 63.12 88 GLU A N 1
ATOM 639 C CA . GLU A 1 88 ? 16.592 11.992 -4.080 1.00 63.12 88 GLU A CA 1
ATOM 640 C C . GLU A 1 88 ? 15.101 11.602 -4.132 1.00 63.12 88 GLU A C 1
ATOM 642 O O . GLU A 1 88 ? 14.598 10.957 -3.210 1.00 63.12 88 GLU A O 1
ATOM 647 N N . LEU A 1 89 ? 14.385 11.896 -5.228 1.00 62.75 89 LEU A N 1
ATOM 648 C CA . LEU A 1 89 ? 12.970 11.522 -5.397 1.00 62.75 89 LEU A CA 1
ATOM 649 C C . LEU A 1 89 ? 12.751 10.011 -5.513 1.00 62.75 89 LEU A C 1
ATOM 651 O O . LEU A 1 89 ? 11.651 9.529 -5.236 1.00 62.75 89 LEU A O 1
ATOM 655 N N . GLN A 1 90 ? 13.787 9.245 -5.861 1.00 61.34 90 GLN A N 1
ATOM 656 C CA . GLN A 1 90 ? 13.689 7.789 -5.897 1.00 61.34 90 GLN A CA 1
ATOM 657 C C . GLN A 1 90 ? 13.513 7.195 -4.492 1.00 61.34 90 GLN A C 1
ATOM 659 O O . GLN A 1 90 ? 12.826 6.187 -4.337 1.00 61.34 90 GLN A O 1
ATOM 664 N N . SER A 1 91 ? 14.068 7.843 -3.466 1.00 63.47 91 SER A N 1
ATOM 665 C CA . SER A 1 91 ? 13.870 7.442 -2.070 1.00 63.47 91 SER A CA 1
ATOM 666 C C . SER A 1 91 ? 12.432 7.721 -1.599 1.00 63.47 91 SER A C 1
ATOM 668 O O . SER A 1 91 ? 11.792 6.889 -0.955 1.00 63.47 91 SER A O 1
ATOM 670 N N . ILE A 1 92 ? 11.864 8.843 -2.051 1.00 68.19 92 ILE A N 1
ATOM 671 C CA . ILE A 1 92 ? 10.486 9.280 -1.781 1.00 68.19 92 ILE A CA 1
ATOM 672 C C . ILE A 1 92 ? 9.462 8.338 -2.431 1.00 68.19 92 ILE A C 1
ATOM 674 O O . ILE A 1 92 ? 8.336 8.225 -1.946 1.00 68.19 92 ILE A O 1
ATOM 678 N N . ALA A 1 93 ? 9.843 7.598 -3.478 1.00 67.62 93 ALA A N 1
ATOM 679 C CA . ALA A 1 93 ? 8.958 6.659 -4.165 1.00 67.62 93 ALA A CA 1
ATOM 680 C C . ALA A 1 93 ? 8.292 5.663 -3.201 1.00 67.62 93 ALA A C 1
ATOM 682 O O . ALA A 1 93 ? 7.119 5.337 -3.375 1.00 67.62 93 ALA A O 1
ATOM 683 N N . GLN A 1 94 ? 8.965 5.249 -2.126 1.00 70.50 94 GLN A N 1
ATOM 684 C CA . GLN A 1 94 ? 8.413 4.312 -1.140 1.00 70.50 94 GLN A CA 1
ATOM 685 C C . GLN A 1 94 ? 7.184 4.854 -0.390 1.00 70.50 94 GLN A C 1
ATOM 687 O O . GLN A 1 94 ? 6.325 4.067 0.011 1.00 70.50 94 GLN A O 1
ATOM 692 N N . LEU A 1 95 ? 7.018 6.180 -0.293 1.00 74.38 95 LEU A N 1
ATOM 693 C CA . LEU A 1 95 ? 5.810 6.801 0.273 1.00 74.38 95 LEU A CA 1
ATOM 694 C C . LEU A 1 95 ? 4.551 6.472 -0.529 1.00 74.38 95 LEU A C 1
ATOM 696 O O . LEU A 1 95 ? 3.453 6.462 0.026 1.00 74.38 95 LEU A O 1
ATOM 700 N N . SER A 1 96 ? 4.685 6.163 -1.820 1.00 76.94 96 SER A N 1
ATOM 701 C CA . SER A 1 96 ? 3.544 5.761 -2.645 1.00 76.94 96 SER A CA 1
ATOM 702 C C . SER A 1 96 ? 2.916 4.438 -2.185 1.00 76.94 96 SER A C 1
ATOM 704 O O . SER A 1 96 ? 1.712 4.247 -2.358 1.00 76.94 96 SER A O 1
ATOM 706 N N . MET A 1 97 ? 3.683 3.558 -1.526 1.00 78.75 97 MET A N 1
ATOM 707 C CA . MET A 1 97 ? 3.135 2.354 -0.892 1.00 78.75 97 MET A CA 1
ATOM 708 C C . MET A 1 97 ? 2.334 2.699 0.357 1.00 78.75 97 MET A C 1
ATOM 710 O O . MET A 1 97 ? 1.234 2.181 0.548 1.00 78.75 97 MET A O 1
ATOM 714 N N . GLY A 1 98 ? 2.829 3.638 1.164 1.00 79.19 98 GLY A N 1
ATOM 715 C CA . GLY A 1 98 ? 2.061 4.216 2.263 1.00 79.19 98 GLY A CA 1
ATOM 716 C C . GLY A 1 98 ? 0.759 4.849 1.772 1.00 79.19 98 GLY A C 1
ATOM 717 O O . GLY 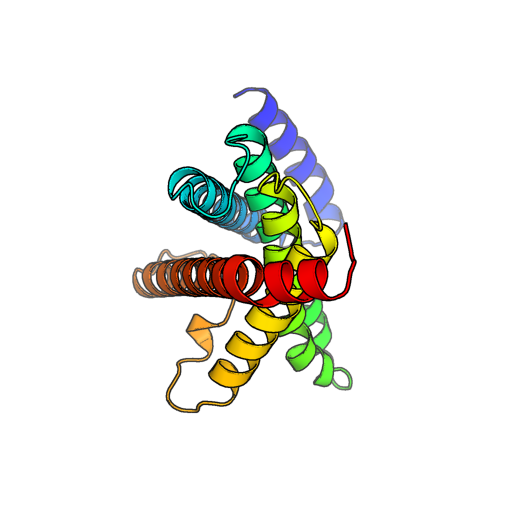A 1 98 ? -0.297 4.619 2.350 1.00 79.19 98 GLY A O 1
ATOM 718 N N . LEU A 1 99 ? 0.801 5.575 0.653 1.00 80.88 99 LEU A N 1
ATOM 719 C CA . LEU A 1 99 ? -0.383 6.180 0.041 1.00 80.88 99 LEU A CA 1
ATOM 720 C C . L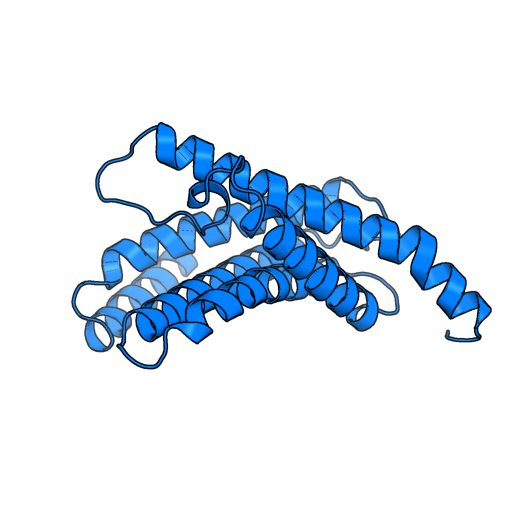EU A 1 99 ? -1.392 5.126 -0.445 1.00 80.88 99 LEU A C 1
ATOM 722 O O . LEU A 1 99 ? -2.588 5.248 -0.171 1.00 80.88 99 LEU A O 1
ATOM 726 N N . ALA A 1 100 ? -0.919 4.075 -1.122 1.00 81.44 100 ALA A N 1
ATOM 727 C CA . ALA A 1 100 ? -1.763 2.976 -1.588 1.00 81.44 100 ALA A CA 1
ATOM 728 C C . ALA A 1 100 ? -2.497 2.297 -0.427 1.00 81.44 100 ALA A C 1
ATOM 730 O O . ALA A 1 100 ? -3.707 2.059 -0.478 1.00 81.44 100 ALA A O 1
ATOM 731 N N . THR A 1 101 ? -1.761 2.024 0.647 1.00 81.56 101 THR A N 1
ATOM 732 C CA . THR A 1 101 ? -2.278 1.338 1.830 1.00 81.56 101 THR A CA 1
ATOM 733 C C . THR A 1 101 ? -3.142 2.242 2.708 1.00 81.56 101 THR A C 1
ATOM 735 O O . THR A 1 101 ? -4.129 1.771 3.274 1.00 81.56 101 THR A O 1
ATOM 738 N N . ALA A 1 102 ? -2.874 3.548 2.756 1.00 82.75 102 ALA A N 1
ATOM 739 C CA . ALA A 1 102 ? -3.746 4.547 3.378 1.00 82.75 102 ALA A CA 1
ATOM 740 C C . ALA A 1 102 ? -5.116 4.618 2.685 1.00 82.75 102 ALA A C 1
ATOM 742 O O . ALA A 1 102 ? -6.161 4.615 3.335 1.00 82.75 102 ALA A O 1
ATOM 743 N N . LEU A 1 103 ? -5.130 4.643 1.350 1.00 81.62 103 LEU A N 1
ATOM 744 C CA . LEU A 1 103 ? -6.369 4.653 0.568 1.00 81.62 103 LEU A CA 1
ATOM 745 C C . LEU A 1 103 ? -7.149 3.342 0.736 1.00 81.62 103 LEU A C 1
ATOM 747 O O . LEU A 1 103 ? -8.364 3.363 0.951 1.00 81.62 103 LEU A O 1
ATOM 751 N N . LEU A 1 104 ? -6.446 2.207 0.734 1.00 82.69 104 LEU A N 1
ATOM 752 C CA . LEU A 1 104 ? -7.052 0.901 0.986 1.00 82.69 104 LEU A CA 1
ATOM 753 C C . LEU A 1 104 ? -7.652 0.814 2.397 1.00 82.69 104 LEU A C 1
ATOM 755 O O . LEU A 1 104 ? -8.795 0.386 2.550 1.00 82.69 104 LEU A O 1
ATOM 759 N N . THR A 1 105 ? -6.926 1.261 3.425 1.00 80.44 105 THR A N 1
ATOM 760 C CA . THR A 1 105 ? -7.387 1.235 4.827 1.00 80.44 105 THR A CA 1
ATOM 761 C C . THR A 1 105 ? -8.556 2.166 5.081 1.00 80.44 105 THR A C 1
ATOM 763 O O . THR A 1 105 ? -9.485 1.808 5.810 1.00 80.44 105 THR A O 1
ATOM 766 N N . LEU A 1 106 ? -8.581 3.323 4.417 1.00 80.75 106 LEU A N 1
ATOM 767 C CA . LEU A 1 106 ? -9.782 4.138 4.352 1.00 80.75 106 LEU A CA 1
ATOM 768 C C . LEU A 1 106 ? -10.929 3.267 3.796 1.00 80.75 106 LEU A C 1
ATOM 770 O O . LEU A 1 106 ? -12.005 3.215 4.389 1.00 80.75 106 LEU A O 1
ATOM 774 N N . GLY A 1 107 ? -10.734 2.527 2.714 1.00 74.69 107 GLY A N 1
ATOM 775 C CA . GLY A 1 107 ? -11.742 1.638 2.124 1.00 74.69 107 GLY A CA 1
ATOM 776 C C . GLY A 1 107 ? -12.421 0.615 3.033 1.00 74.69 107 GLY A C 1
ATOM 777 O O . GLY A 1 107 ? -13.592 0.306 2.804 1.00 74.69 107 GLY A O 1
ATOM 778 N N . LEU A 1 108 ? -11.728 0.136 4.067 1.00 73.81 108 LEU A N 1
ATOM 779 C CA . LEU A 1 108 ? -12.163 -0.995 4.896 1.00 73.81 108 LEU A CA 1
ATOM 780 C C . LEU A 1 108 ? -13.393 -0.708 5.770 1.00 73.81 108 LEU A C 1
ATOM 782 O O . LEU A 1 108 ? -14.004 -1.633 6.278 1.00 73.81 108 LEU A O 1
ATOM 786 N N . GLY A 1 109 ? -13.823 0.546 5.932 1.00 67.44 109 GLY A N 1
ATOM 787 C CA . GLY A 1 109 ? -15.057 0.837 6.677 1.00 67.44 109 GLY A CA 1
ATOM 788 C C . GLY A 1 109 ? -14.933 0.639 8.193 1.00 67.44 109 GLY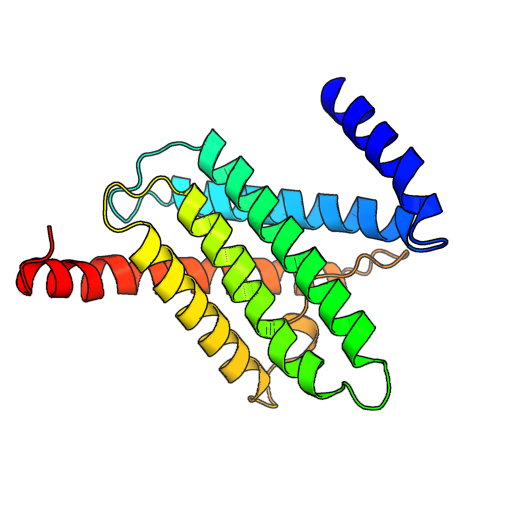 A C 1
ATOM 789 O O . GLY A 1 109 ? -15.899 0.238 8.840 1.00 67.44 109 GLY A O 1
ATOM 790 N N . LEU A 1 110 ? -13.755 0.947 8.744 1.00 71.25 110 LEU A N 1
ATOM 791 C CA . LEU A 1 110 ? -13.489 0.960 10.185 1.00 71.25 110 LEU A CA 1
ATOM 792 C C . LEU A 1 110 ? -14.439 1.938 10.917 1.00 71.25 110 LEU A C 1
ATOM 794 O O . LEU A 1 110 ? -14.652 3.052 10.422 1.00 71.25 110 LEU A O 1
ATOM 798 N N . PRO A 1 111 ? -15.001 1.553 12.080 1.00 64.00 111 PRO A N 1
ATOM 799 C CA . PRO A 1 111 ? -16.086 2.289 12.735 1.00 64.00 111 PRO A CA 1
ATOM 800 C C . PRO A 1 111 ? -15.646 3.593 13.419 1.00 64.00 111 PRO A C 1
ATOM 802 O O . PRO A 1 111 ? -16.450 4.513 13.534 1.00 64.00 111 PRO A O 1
ATOM 805 N N . SER A 1 112 ? -14.389 3.702 13.866 1.00 67.44 112 SER A N 1
ATOM 806 C CA . SER A 1 112 ? -13.871 4.868 14.602 1.00 67.44 112 SER A CA 1
ATOM 807 C C . SER A 1 112 ? -12.370 5.082 14.333 1.00 67.44 112 SER A C 1
ATOM 809 O O . SER A 1 112 ? -11.667 4.139 13.978 1.00 67.44 112 SER A O 1
ATOM 811 N N . HIS A 1 113 ? -11.878 6.323 14.455 1.00 73.19 113 HIS A N 1
ATOM 812 C CA . HIS A 1 113 ? -10.465 6.717 14.267 1.00 73.19 113 HIS A CA 1
ATOM 813 C C . HIS A 1 113 ? -9.834 6.344 12.908 1.00 73.19 113 HIS A C 1
ATOM 815 O O . HIS A 1 113 ? -8.625 6.148 12.799 1.00 73.19 113 HIS A O 1
ATOM 821 N N . ARG A 1 114 ? -10.634 6.281 11.837 1.00 75.25 114 ARG A N 1
ATOM 822 C CA . ARG A 1 114 ? -10.215 5.832 10.492 1.00 75.25 114 ARG A CA 1
ATOM 823 C C . ARG A 1 114 ? -8.949 6.527 9.958 1.00 75.25 114 ARG A C 1
ATOM 825 O O . ARG A 1 114 ? -8.119 5.880 9.333 1.00 75.25 114 ARG A O 1
ATOM 832 N N . TRP A 1 115 ? -8.785 7.821 10.230 1.00 77.62 115 TRP A N 1
ATOM 833 C CA . TRP A 1 115 ? -7.596 8.588 9.838 1.00 77.62 115 TRP A CA 1
ATOM 834 C C . TRP A 1 115 ? -6.336 8.185 10.604 1.00 77.62 115 TRP A C 1
ATOM 836 O O . TRP A 1 115 ? -5.257 8.153 10.024 1.00 77.62 115 TRP A O 1
ATOM 846 N N . VAL A 1 116 ? -6.475 7.833 11.883 1.00 77.50 116 VAL A N 1
ATOM 847 C CA . VAL A 1 116 ? -5.363 7.371 12.722 1.00 77.50 116 VAL A CA 1
ATOM 848 C C . VAL A 1 116 ? -4.878 6.015 12.218 1.00 77.50 116 VAL A C 1
ATOM 850 O O . VAL A 1 116 ? -3.688 5.854 11.967 1.00 77.50 116 VAL A O 1
ATOM 853 N N . TYR A 1 117 ? -5.803 5.087 11.945 1.00 79.88 117 TYR A N 1
ATOM 854 C CA . TYR A 1 117 ? -5.482 3.812 11.295 1.00 79.88 117 TYR A CA 1
ATOM 855 C C . TYR A 1 117 ? -4.776 4.010 9.953 1.00 79.88 117 TYR A C 1
ATOM 857 O O . TYR A 1 117 ? -3.739 3.397 9.716 1.00 79.88 117 TYR A O 1
ATOM 865 N N . ALA A 1 118 ? -5.302 4.886 9.093 1.00 80.94 118 ALA A N 1
ATOM 866 C CA . ALA A 1 118 ? -4.700 5.155 7.793 1.00 80.94 118 ALA A CA 1
ATOM 867 C C . ALA A 1 118 ? -3.279 5.725 7.921 1.00 80.94 118 ALA A C 1
ATOM 869 O O . ALA A 1 118 ? -2.385 5.271 7.215 1.00 80.94 118 ALA A O 1
ATOM 870 N N . MET A 1 119 ? -3.046 6.658 8.852 1.00 82.38 119 MET A N 1
ATOM 871 C CA . MET A 1 119 ? -1.718 7.232 9.098 1.00 82.38 119 MET A CA 1
ATOM 872 C C . MET A 1 119 ? -0.730 6.201 9.641 1.00 82.38 119 MET A C 1
ATOM 874 O O . MET A 1 119 ? 0.388 6.110 9.143 1.00 82.38 119 MET A O 1
ATOM 878 N N . ILE A 1 120 ? -1.129 5.395 10.627 1.00 82.94 120 ILE A N 1
ATOM 879 C CA . ILE A 1 120 ? -0.243 4.376 11.204 1.00 82.94 120 ILE A CA 1
ATOM 880 C C . ILE A 1 120 ? 0.086 3.309 10.167 1.00 82.94 120 ILE A C 1
ATOM 882 O O . ILE A 1 120 ? 1.241 2.903 10.058 1.00 82.94 120 ILE A O 1
ATOM 886 N N . VAL A 1 121 ? -0.898 2.867 9.381 1.00 84.56 121 VAL A N 1
ATOM 887 C CA . VAL A 1 121 ? -0.652 1.894 8.315 1.00 84.56 121 VAL A CA 1
ATOM 888 C C . VAL A 1 121 ? 0.227 2.500 7.226 1.00 84.56 121 VAL A C 1
ATOM 890 O O . VAL A 1 121 ? 1.152 1.829 6.779 1.00 84.56 121 VAL A O 1
ATOM 893 N N . ALA A 1 122 ? 0.028 3.765 6.851 1.00 83.75 122 ALA A N 1
ATOM 894 C CA . ALA A 1 122 ? 0.892 4.443 5.888 1.00 83.75 122 ALA A CA 1
ATOM 895 C C . ALA A 1 122 ? 2.342 4.525 6.383 1.00 83.75 122 ALA A C 1
ATOM 897 O O . ALA A 1 122 ? 3.262 4.124 5.674 1.00 83.75 122 ALA A O 1
ATOM 898 N N . VAL A 1 123 ? 2.553 4.994 7.615 1.00 84.44 123 VAL A N 1
ATOM 899 C CA . VAL A 1 123 ? 3.890 5.127 8.213 1.00 84.44 123 VAL A CA 1
ATOM 900 C C . VAL A 1 123 ? 4.533 3.757 8.419 1.00 84.44 123 VAL A C 1
ATOM 902 O O . VAL A 1 123 ? 5.697 3.570 8.075 1.00 84.44 123 VAL A O 1
ATOM 905 N N . GLY A 1 124 ? 3.780 2.784 8.931 1.00 82.69 124 GLY A N 1
ATOM 906 C CA . GLY A 1 124 ? 4.267 1.434 9.197 1.00 82.69 124 GLY A CA 1
ATOM 907 C C . GLY A 1 124 ? 4.653 0.693 7.921 1.00 82.69 124 GLY A C 1
ATOM 908 O O . GLY A 1 124 ? 5.752 0.154 7.838 1.00 82.69 124 GLY A O 1
ATOM 909 N N . THR A 1 125 ? 3.799 0.726 6.896 1.00 82.94 125 THR A N 1
ATOM 910 C CA . THR A 1 125 ? 4.102 0.096 5.602 1.00 82.94 125 THR A CA 1
ATOM 911 C C . THR A 1 125 ? 5.290 0.772 4.929 1.00 82.94 125 THR A C 1
ATOM 913 O O . THR A 1 125 ? 6.225 0.080 4.541 1.00 82.94 125 THR A O 1
ATOM 916 N N . THR A 1 126 ? 5.331 2.107 4.877 1.00 83.12 126 THR A N 1
ATOM 917 C CA . THR A 1 126 ? 6.482 2.829 4.311 1.00 83.12 126 THR A CA 1
ATOM 918 C C . THR A 1 126 ? 7.767 2.492 5.068 1.00 83.12 126 THR A C 1
ATOM 920 O O . THR A 1 126 ? 8.777 2.183 4.448 1.00 83.12 126 THR A O 1
ATOM 923 N N . GLY A 1 127 ? 7.737 2.497 6.403 1.00 82.81 127 GLY A N 1
ATOM 924 C CA . GLY A 1 127 ? 8.908 2.211 7.232 1.00 82.81 127 GLY A CA 1
ATOM 925 C C . GLY A 1 127 ? 9.426 0.780 7.077 1.00 82.81 127 GLY A C 1
ATOM 926 O O . GLY A 1 127 ? 10.638 0.572 7.024 1.00 82.81 127 GLY A O 1
ATOM 927 N N . ILE A 1 128 ? 8.527 -0.202 6.963 1.00 83.62 128 ILE A N 1
ATOM 928 C CA . ILE A 1 128 ? 8.890 -1.609 6.739 1.00 83.62 128 ILE A CA 1
ATOM 929 C C . ILE A 1 128 ? 9.507 -1.785 5.350 1.00 83.62 128 ILE A C 1
ATOM 931 O O . ILE A 1 128 ? 10.561 -2.405 5.231 1.00 83.62 128 ILE A O 1
ATOM 935 N N . PHE A 1 129 ? 8.910 -1.191 4.315 1.00 79.38 129 PHE A N 1
ATOM 936 C CA . PHE A 1 129 ? 9.459 -1.241 2.959 1.00 79.38 129 PHE A CA 1
ATOM 937 C C . PHE A 1 129 ? 10.783 -0.474 2.829 1.00 79.38 129 PHE A C 1
ATOM 939 O O . PHE A 1 129 ? 11.677 -0.926 2.116 1.00 79.38 129 PHE A O 1
ATOM 946 N N . TRP A 1 130 ? 10.953 0.624 3.568 1.00 80.50 130 TRP A N 1
ATOM 947 C CA . TRP A 1 130 ? 12.223 1.345 3.656 1.00 80.50 130 TRP A CA 1
ATOM 948 C C . TRP A 1 130 ? 13.313 0.501 4.305 1.00 80.50 130 TRP A C 1
ATOM 950 O O . TRP A 1 130 ? 14.409 0.387 3.761 1.00 80.50 130 TRP A O 1
ATOM 960 N N . ARG A 1 131 ? 13.008 -0.144 5.436 1.00 81.44 131 ARG A N 1
ATOM 961 C CA . ARG A 1 131 ? 13.921 -1.084 6.104 1.00 81.44 131 ARG A CA 1
ATOM 962 C C . ARG A 1 131 ? 14.314 -2.233 5.176 1.00 81.44 131 ARG A C 1
ATOM 964 O O . ARG A 1 131 ? 15.504 -2.462 5.005 1.00 81.44 131 ARG A O 1
ATOM 971 N N . LEU A 1 132 ? 13.342 -2.874 4.521 1.00 78.00 132 LEU A N 1
ATOM 972 C CA . LEU A 1 132 ? 13.606 -3.953 3.560 1.00 78.00 132 LEU A CA 1
ATOM 973 C C . LEU A 1 132 ? 14.461 -3.491 2.375 1.00 78.00 132 LEU A C 1
ATOM 975 O O . LEU A 1 132 ? 15.233 -4.274 1.840 1.00 78.00 132 LEU A O 1
ATOM 979 N N . SER A 1 133 ? 14.339 -2.228 1.963 1.00 72.12 133 SER A N 1
ATOM 980 C CA . SER A 1 133 ? 15.151 -1.669 0.879 1.00 72.12 133 SER A CA 1
ATOM 981 C C . SER A 1 133 ? 16.603 -1.391 1.275 1.00 72.12 133 SER A C 1
ATOM 983 O O . SER A 1 133 ? 17.427 -1.195 0.382 1.00 72.12 133 SER A O 1
ATOM 985 N N . LEU A 1 134 ? 16.914 -1.314 2.571 1.00 76.44 134 LEU A N 1
ATOM 986 C CA . LEU A 1 134 ? 18.281 -1.150 3.072 1.00 76.44 134 LEU A CA 1
ATOM 987 C C . LEU A 1 134 ? 18.996 -2.495 3.244 1.00 76.44 134 LEU A C 1
ATOM 989 O O . LEU A 1 134 ? 20.225 -2.519 3.292 1.00 76.44 134 LEU A O 1
ATOM 993 N N . ASP A 1 135 ? 18.247 -3.597 3.332 1.00 75.75 135 ASP A N 1
ATOM 994 C CA . ASP A 1 135 ? 18.809 -4.933 3.494 1.00 75.75 135 ASP A CA 1
ATOM 995 C C . ASP A 1 135 ? 19.352 -5.462 2.151 1.00 75.75 135 ASP A C 1
ATOM 997 O O . ASP A 1 135 ? 18.583 -5.720 1.222 1.00 75.75 135 ASP A O 1
ATOM 1001 N N . PRO A 1 136 ? 20.674 -5.694 2.023 1.00 67.50 136 PRO A N 1
ATOM 1002 C CA . PRO A 1 136 ? 21.298 -6.104 0.760 1.00 67.50 136 PRO A CA 1
ATOM 1003 C C . PRO A 1 136 ? 20.951 -7.542 0.344 1.00 67.50 136 PRO A C 1
ATOM 1005 O O . PRO A 1 136 ? 21.250 -7.959 -0.773 1.00 67.50 136 PRO A O 1
ATOM 1008 N N . THR A 1 137 ? 20.341 -8.319 1.240 1.00 72.12 137 THR A N 1
ATOM 1009 C CA . THR A 1 137 ? 19.881 -9.690 0.994 1.00 72.12 137 THR A CA 1
ATOM 1010 C C . THR A 1 137 ? 18.517 -9.744 0.310 1.00 72.12 137 THR A C 1
ATOM 1012 O O . THR A 1 137 ? 18.152 -10.804 -0.205 1.00 72.12 137 THR A O 1
ATOM 1015 N N . PHE A 1 138 ? 17.762 -8.638 0.289 1.00 65.19 138 PHE A N 1
ATOM 1016 C CA . PHE A 1 138 ? 16.433 -8.607 -0.307 1.00 65.19 138 PHE A CA 1
ATOM 1017 C C . PHE A 1 138 ? 16.498 -8.099 -1.755 1.00 65.19 138 PHE A C 1
ATOM 1019 O O . PHE A 1 138 ? 17.043 -7.023 -2.007 1.00 65.19 138 PHE A O 1
ATOM 1026 N N . PRO A 1 139 ? 15.956 -8.841 -2.739 1.00 67.38 139 PRO A N 1
ATOM 1027 C CA . PRO A 1 139 ? 16.002 -8.412 -4.128 1.00 67.38 139 PRO A CA 1
ATOM 1028 C C . PRO A 1 139 ? 15.193 -7.112 -4.296 1.00 67.38 139 PRO A C 1
ATOM 1030 O O . PRO A 1 139 ? 13.982 -7.110 -4.055 1.00 67.38 139 PRO A O 1
ATOM 1033 N N . PRO A 1 140 ? 15.811 -6.007 -4.757 1.00 65.31 140 PRO A N 1
ATOM 1034 C CA . PRO A 1 140 ? 15.140 -4.710 -4.874 1.00 65.31 140 PRO A CA 1
ATOM 1035 C C . PRO A 1 140 ? 14.016 -4.721 -5.918 1.00 65.31 140 PRO A C 1
ATOM 1037 O O . PRO A 1 140 ? 13.175 -3.827 -5.938 1.00 65.31 140 PRO A O 1
ATOM 1040 N N . GLU A 1 141 ? 13.989 -5.737 -6.781 1.00 64.50 141 GLU A N 1
ATOM 1041 C CA . GLU A 1 141 ? 12.930 -6.013 -7.754 1.00 64.50 141 GLU A CA 1
ATOM 1042 C C . GLU A 1 141 ? 11.617 -6.447 -7.081 1.00 64.50 141 GLU A C 1
ATOM 1044 O O . GLU A 1 141 ? 10.545 -6.145 -7.597 1.00 64.50 141 GLU A O 1
ATOM 1049 N N . MET A 1 142 ? 11.675 -7.081 -5.900 1.00 59.94 142 MET A N 1
ATOM 1050 C CA . MET A 1 142 ? 10.486 -7.470 -5.124 1.00 59.94 142 MET A CA 1
ATOM 1051 C C . MET A 1 142 ? 9.816 -6.298 -4.400 1.00 59.94 142 MET A C 1
ATOM 1053 O O . MET A 1 142 ? 8.716 -6.463 -3.886 1.00 59.94 142 MET A O 1
ATOM 1057 N N . LEU A 1 143 ? 10.460 -5.129 -4.336 1.00 59.19 143 LEU A N 1
ATOM 1058 C CA . LEU A 1 143 ? 9.962 -3.929 -3.646 1.00 59.19 143 LEU A CA 1
ATOM 1059 C C . LEU A 1 143 ? 9.414 -2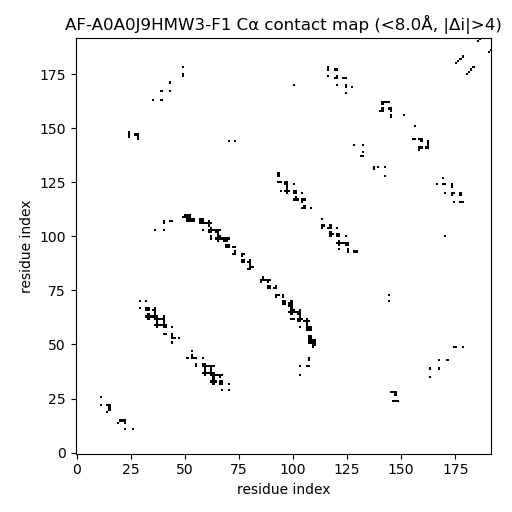.882 -4.628 1.00 59.19 143 LEU A C 1
ATOM 1061 O O . LEU A 1 143 ? 9.202 -1.727 -4.261 1.00 59.19 143 LEU A O 1
ATOM 1065 N N . GLN A 1 144 ? 9.216 -3.265 -5.889 1.00 65.94 144 GLN A N 1
ATOM 1066 C CA . GLN A 1 144 ? 8.768 -2.381 -6.958 1.00 65.94 144 GLN A CA 1
ATOM 1067 C C . GLN A 1 144 ? 7.401 -2.825 -7.463 1.00 65.94 144 GLN A C 1
ATOM 1069 O O . GLN A 1 144 ? 7.104 -4.016 -7.531 1.00 65.94 144 GLN A O 1
ATOM 1074 N N . PHE A 1 145 ? 6.575 -1.858 -7.867 1.00 57.47 145 PHE A N 1
ATOM 1075 C CA . PHE A 1 145 ? 5.327 -2.187 -8.542 1.00 57.47 145 PHE A CA 1
ATOM 1076 C C . PHE A 1 145 ? 5.618 -2.961 -9.837 1.00 57.47 145 PHE A C 1
ATOM 1078 O O . PHE A 1 145 ? 6.483 -2.533 -10.610 1.00 57.47 145 PHE A O 1
ATOM 1085 N N . PRO A 1 146 ? 4.894 -4.065 -10.100 1.00 59.97 146 PRO A N 1
ATOM 1086 C CA . PRO A 1 146 ? 5.113 -4.867 -11.293 1.00 59.97 146 PRO A CA 1
ATOM 1087 C C . PRO A 1 146 ? 4.835 -4.021 -12.539 1.00 59.97 146 PRO A C 1
ATOM 1089 O O . PRO A 1 146 ? 3.733 -3.500 -12.730 1.00 59.97 146 PRO A O 1
ATOM 1092 N N . ALA A 1 147 ? 5.854 -3.866 -13.381 1.00 58.19 147 ALA A N 1
ATOM 1093 C CA . ALA A 1 147 ? 5.730 -3.254 -14.694 1.00 58.19 147 ALA A CA 1
ATOM 1094 C C . ALA A 1 147 ? 5.476 -4.372 -15.706 1.00 58.19 147 ALA A C 1
ATOM 1096 O O . ALA A 1 147 ? 6.300 -5.266 -15.857 1.00 58.19 147 ALA A O 1
ATOM 1097 N N . VAL A 1 148 ? 4.330 -4.346 -16.389 1.00 55.06 148 VAL A N 1
ATOM 1098 C CA . VAL A 1 148 ? 4.003 -5.381 -17.377 1.00 55.06 148 VAL A CA 1
ATOM 1099 C C . VAL A 1 148 ? 4.869 -5.168 -18.619 1.00 55.06 148 VAL A C 1
ATOM 1101 O O . VAL A 1 148 ? 4.661 -4.214 -19.379 1.00 55.06 148 VAL A O 1
ATOM 1104 N N . MET A 1 149 ? 5.858 -6.040 -18.822 1.00 52.25 149 MET A N 1
ATOM 1105 C CA . MET A 1 149 ? 6.618 -6.101 -20.068 1.00 52.25 149 MET A CA 1
ATOM 1106 C C . MET A 1 149 ? 5.834 -6.862 -21.147 1.00 52.25 149 MET A C 1
ATOM 1108 O O . MET A 1 149 ? 4.953 -7.671 -20.870 1.00 52.25 149 MET A O 1
ATOM 1112 N N . THR A 1 150 ? 6.150 -6.596 -22.416 1.00 48.69 150 THR A N 1
ATOM 1113 C CA . THR A 1 150 ? 5.501 -7.189 -23.600 1.00 48.69 150 THR A CA 1
ATOM 1114 C C . THR A 1 150 ? 5.690 -8.706 -23.730 1.00 48.69 150 THR A C 1
ATOM 1116 O O . THR A 1 150 ? 5.047 -9.319 -24.578 1.00 48.69 150 THR A O 1
ATOM 1119 N N . GLN A 1 151 ? 6.541 -9.322 -22.904 1.00 50.19 151 GLN A N 1
ATOM 1120 C CA . GLN A 1 151 ? 6.709 -10.770 -22.816 1.00 50.19 151 GLN A CA 1
ATOM 1121 C C . GLN A 1 151 ? 6.357 -11.242 -21.401 1.00 50.19 151 GLN A C 1
ATOM 1123 O O . GLN A 1 151 ? 7.020 -10.822 -20.455 1.00 50.19 151 GLN A O 1
ATOM 1128 N N . PRO A 1 152 ? 5.355 -12.124 -21.233 1.00 55.34 152 PRO A N 1
ATOM 1129 C CA . PRO A 1 152 ? 5.012 -12.668 -19.929 1.00 55.34 152 PRO A CA 1
ATOM 1130 C C . PRO A 1 152 ? 6.120 -13.617 -19.464 1.00 55.34 152 PRO A C 1
ATOM 1132 O O . PRO A 1 152 ? 6.188 -14.775 -19.876 1.00 55.34 152 PRO A O 1
ATOM 1135 N N . GLN A 1 153 ? 7.009 -13.124 -18.605 1.00 68.00 153 GLN A N 1
ATOM 1136 C CA . GLN A 1 153 ? 7.991 -13.958 -17.925 1.00 68.00 153 GLN A CA 1
ATOM 1137 C C . GLN A 1 153 ? 7.411 -14.429 -16.591 1.00 68.00 153 GLN A C 1
ATOM 1139 O O . GLN A 1 153 ? 7.043 -13.622 -15.739 1.00 68.00 153 GLN A O 1
ATOM 1144 N N . TRP A 1 154 ? 7.371 -15.748 -16.370 1.00 72.69 154 TRP A N 1
ATOM 1145 C CA . TRP A 1 154 ? 6.878 -16.340 -15.117 1.00 72.69 154 TRP A CA 1
ATOM 1146 C C . TRP A 1 154 ? 7.555 -15.758 -13.870 1.00 72.69 154 TRP A C 1
ATOM 1148 O O . TRP A 1 154 ? 6.918 -15.620 -12.830 1.00 72.69 154 TRP A O 1
ATOM 1158 N N . ARG A 1 155 ? 8.830 -15.368 -13.981 1.00 71.12 155 ARG A N 1
ATOM 1159 C CA . ARG A 1 155 ? 9.589 -14.730 -12.901 1.00 71.12 155 ARG A CA 1
ATOM 1160 C C . ARG A 1 155 ? 8.949 -13.415 -12.440 1.00 71.12 155 ARG A C 1
ATOM 1162 O O . ARG A 1 155 ? 8.761 -13.238 -11.243 1.00 71.12 155 ARG A O 1
ATOM 1169 N N . GLU A 1 156 ? 8.570 -12.531 -13.361 1.00 68.56 156 GLU A N 1
ATOM 1170 C CA . GLU A 1 156 ? 7.946 -11.237 -13.037 1.00 68.56 156 GLU A CA 1
ATOM 1171 C C . GLU A 1 156 ? 6.576 -11.411 -12.376 1.00 68.56 156 GLU A C 1
ATOM 1173 O O . GLU A 1 156 ? 6.223 -10.667 -11.462 1.00 68.56 156 GLU A O 1
ATOM 1178 N N . PHE A 1 157 ? 5.827 -12.438 -12.785 1.00 71.81 157 PHE A N 1
ATOM 1179 C CA . PHE A 1 157 ? 4.550 -12.777 -12.162 1.00 71.81 157 PHE A CA 1
ATOM 1180 C C . PHE A 1 157 ? 4.721 -13.193 -10.694 1.00 71.81 157 PHE A C 1
ATOM 1182 O O . PHE A 1 157 ? 4.034 -12.657 -9.825 1.00 71.81 157 PHE A O 1
ATOM 1189 N N . TRP A 1 158 ? 5.659 -14.100 -10.398 1.00 75.44 158 TRP A N 1
ATOM 1190 C CA . TRP A 1 158 ? 5.946 -14.518 -9.020 1.00 75.44 158 TRP A CA 1
ATOM 1191 C C . TRP A 1 158 ? 6.473 -13.364 -8.160 1.00 75.44 158 TRP A C 1
ATOM 1193 O O . TRP A 1 158 ? 6.091 -13.256 -6.995 1.00 75.44 158 TRP A O 1
ATOM 1203 N N . LEU A 1 159 ? 7.294 -12.477 -8.733 1.00 74.31 159 LEU A N 1
ATOM 1204 C CA . LEU A 1 159 ? 7.766 -11.264 -8.058 1.00 74.31 159 LEU A CA 1
ATOM 1205 C C . LEU A 1 159 ? 6.606 -10.315 -7.729 1.00 74.31 159 LEU A C 1
ATOM 1207 O O . LEU A 1 159 ? 6.494 -9.862 -6.592 1.00 74.31 159 LEU A O 1
ATOM 1211 N N . GLY A 1 160 ? 5.707 -10.066 -8.685 1.00 72.00 160 GLY A N 1
ATOM 1212 C CA . GLY A 1 160 ? 4.517 -9.239 -8.475 1.00 72.00 160 GLY A CA 1
ATOM 1213 C C . GLY A 1 160 ? 3.553 -9.837 -7.449 1.00 72.00 160 GLY A C 1
ATOM 1214 O O . GLY A 1 160 ? 3.033 -9.116 -6.598 1.00 72.00 160 GLY A O 1
ATOM 1215 N N . LEU A 1 161 ? 3.354 -11.158 -7.473 1.00 77.75 161 LEU A N 1
ATOM 1216 C CA . LEU A 1 161 ? 2.534 -11.858 -6.484 1.00 77.75 161 LEU A CA 1
ATOM 1217 C C . LEU A 1 161 ? 3.155 -11.773 -5.082 1.00 77.75 161 LEU A C 1
ATOM 1219 O O . LEU A 1 161 ? 2.447 -11.493 -4.115 1.00 77.75 161 LEU A O 1
ATOM 1223 N N . GLY A 1 162 ? 4.475 -11.954 -4.982 1.00 79.81 162 GLY A N 1
ATOM 1224 C CA . GLY A 1 162 ? 5.229 -11.782 -3.742 1.00 79.81 162 GLY A CA 1
ATOM 1225 C C . GLY A 1 162 ? 5.114 -10.361 -3.193 1.00 79.81 162 GLY A C 1
ATOM 1226 O O . GLY A 1 162 ? 4.802 -10.188 -2.018 1.00 79.81 162 GLY A O 1
ATOM 1227 N N . PHE A 1 163 ? 5.267 -9.348 -4.048 1.00 80.19 163 PHE A N 1
ATOM 1228 C CA . PHE A 1 163 ? 5.097 -7.942 -3.683 1.00 80.19 163 PHE A CA 1
ATOM 1229 C C . PHE A 1 163 ? 3.699 -7.655 -3.124 1.00 80.19 163 PHE A C 1
ATOM 1231 O O . PHE A 1 163 ? 3.570 -7.123 -2.021 1.00 80.19 163 PHE A O 1
ATOM 1238 N N . VAL A 1 164 ? 2.644 -8.041 -3.851 1.00 81.81 164 VAL A N 1
ATOM 1239 C CA . VAL A 1 164 ? 1.253 -7.828 -3.416 1.00 81.81 164 VAL A CA 1
ATOM 1240 C C . VAL A 1 164 ? 0.974 -8.572 -2.110 1.00 81.81 164 VAL A C 1
ATOM 1242 O O . VAL A 1 164 ? 0.331 -8.012 -1.223 1.00 81.81 164 VAL A O 1
ATOM 1245 N N . GLY A 1 165 ? 1.498 -9.792 -1.966 1.00 82.69 165 GLY A N 1
ATOM 1246 C CA . GLY A 1 165 ? 1.391 -10.591 -0.749 1.00 82.69 165 GLY A CA 1
ATOM 1247 C C . GLY A 1 165 ? 2.069 -9.935 0.454 1.00 82.69 165 GLY A C 1
ATOM 1248 O O . GLY A 1 165 ? 1.426 -9.750 1.483 1.00 82.69 165 GLY A O 1
ATOM 1249 N N . ILE A 1 166 ? 3.332 -9.515 0.323 1.00 84.38 166 ILE A N 1
ATOM 1250 C CA . ILE A 1 166 ? 4.084 -8.830 1.389 1.00 84.38 166 ILE A CA 1
ATOM 1251 C C . ILE A 1 166 ? 3.397 -7.519 1.768 1.00 84.38 166 ILE A C 1
ATOM 1253 O O . ILE A 1 166 ? 3.237 -7.231 2.954 1.00 84.38 166 ILE A O 1
ATOM 1257 N N . LEU A 1 167 ? 2.953 -6.742 0.780 1.00 82.25 167 LEU A N 1
ATOM 1258 C CA . LEU A 1 167 ? 2.238 -5.490 1.005 1.00 82.25 167 LEU A CA 1
ATOM 1259 C C . LEU A 1 167 ? 0.923 -5.753 1.759 1.00 82.25 167 LEU A C 1
ATOM 1261 O O . LEU A 1 167 ? 0.670 -5.120 2.783 1.00 82.25 167 LEU A O 1
ATOM 1265 N N . GLY A 1 168 ? 0.151 -6.763 1.347 1.00 83.12 168 GLY A N 1
ATOM 1266 C CA . GLY A 1 168 ? -1.048 -7.224 2.050 1.00 83.12 168 GLY A CA 1
ATOM 1267 C C . GLY A 1 168 ? -0.769 -7.658 3.495 1.00 83.12 168 GLY A C 1
ATOM 1268 O O . GLY A 1 168 ? -1.389 -7.137 4.423 1.00 83.12 168 GLY A O 1
ATOM 1269 N N . CYS A 1 169 ? 0.208 -8.537 3.722 1.00 85.56 169 CYS A N 1
ATOM 1270 C CA . CYS A 1 169 ? 0.597 -8.986 5.063 1.00 85.56 169 CYS A CA 1
ATOM 1271 C C . CYS A 1 169 ? 1.046 -7.821 5.953 1.00 85.56 169 CYS A C 1
ATOM 1273 O O . CYS A 1 169 ? 0.624 -7.726 7.105 1.00 85.56 169 CYS A O 1
ATOM 1275 N N . THR A 1 170 ? 1.847 -6.906 5.407 1.00 85.38 170 THR A N 1
ATOM 1276 C CA . THR A 1 170 ? 2.331 -5.721 6.122 1.00 85.38 170 THR A CA 1
ATOM 1277 C C . THR A 1 170 ? 1.170 -4.809 6.505 1.00 85.38 170 THR A C 1
ATOM 1279 O O . THR A 1 170 ? 1.092 -4.364 7.648 1.00 85.38 170 THR A O 1
ATOM 1282 N N . THR A 1 171 ? 0.216 -4.583 5.595 1.00 83.62 171 THR A N 1
ATOM 1283 C CA . THR A 1 171 ? -0.991 -3.810 5.925 1.00 83.62 171 THR A CA 1
ATOM 1284 C C . THR A 1 171 ? -1.822 -4.467 7.011 1.00 83.62 171 THR A C 1
ATOM 1286 O O . THR A 1 171 ? -2.215 -3.781 7.951 1.00 83.62 171 THR A O 1
ATOM 1289 N N . GLY A 1 172 ? -2.047 -5.781 6.929 1.00 84.00 172 GLY A N 1
ATOM 1290 C CA . GLY A 1 172 ? -2.774 -6.536 7.947 1.00 84.00 172 GLY A CA 1
ATOM 1291 C C . GLY A 1 172 ? -2.093 -6.468 9.313 1.00 84.00 172 GLY A C 1
ATOM 1292 O O . GLY A 1 172 ? -2.759 -6.235 10.319 1.00 84.00 172 GLY A O 1
ATOM 1293 N N . LEU A 1 173 ? -0.763 -6.579 9.351 1.00 86.38 173 LEU A N 1
ATOM 1294 C CA . LEU A 1 173 ? 0.026 -6.451 10.575 1.00 86.38 173 LEU A CA 1
ATOM 1295 C C . LEU A 1 173 ? -0.065 -5.034 11.152 1.00 86.38 173 LEU A C 1
ATOM 1297 O O . LEU A 1 173 ? -0.335 -4.877 12.342 1.00 86.38 173 LEU A O 1
ATOM 1301 N N . CYS A 1 174 ? 0.087 -3.994 10.329 1.00 83.38 174 CYS A N 1
ATOM 1302 C CA . CYS A 1 174 ? -0.062 -2.611 10.782 1.00 83.38 174 CYS A CA 1
ATOM 1303 C C . CYS A 1 174 ? -1.485 -2.314 11.281 1.00 83.38 174 CYS A C 1
ATOM 1305 O O . CYS A 1 174 ? -1.643 -1.607 12.279 1.00 83.38 174 CYS A O 1
ATOM 1307 N N . LEU A 1 175 ? -2.518 -2.871 10.640 1.00 82.62 175 LEU A N 1
ATOM 1308 C CA . LEU A 1 175 ? -3.900 -2.807 11.124 1.00 82.62 175 LEU A CA 1
ATOM 1309 C C . LEU A 1 175 ? -4.047 -3.499 12.480 1.00 82.62 175 LEU A C 1
ATOM 1311 O O . LEU A 1 175 ? -4.653 -2.924 13.383 1.00 82.62 175 LEU A O 1
ATOM 1315 N N . ALA A 1 176 ? -3.453 -4.681 12.648 1.00 82.69 176 ALA A N 1
ATOM 1316 C CA . ALA A 1 176 ? -3.486 -5.414 13.906 1.00 82.69 176 ALA A CA 1
ATOM 1317 C C . ALA A 1 176 ? -2.826 -4.636 15.043 1.00 82.69 176 ALA A C 1
ATOM 1319 O O . ALA A 1 176 ? -3.434 -4.462 16.098 1.00 82.69 176 ALA A O 1
ATOM 1320 N N . VAL A 1 177 ? -1.630 -4.093 14.811 1.00 82.56 177 VAL A N 1
ATOM 1321 C CA . VAL A 1 177 ? -0.933 -3.244 15.787 1.00 82.56 177 VAL A CA 1
ATOM 1322 C C . VAL A 1 177 ? -1.757 -1.993 16.105 1.00 82.56 177 VAL A C 1
ATOM 1324 O O . VAL A 1 177 ? -1.911 -1.623 17.268 1.00 82.56 177 VAL A O 1
ATOM 1327 N N . SER A 1 178 ? -2.354 -1.364 15.093 1.00 81.94 178 SER A N 1
ATOM 1328 C CA . SER A 1 178 ? -3.194 -0.181 15.301 1.00 81.94 178 SER A CA 1
ATOM 1329 C C . SER A 1 178 ? -4.422 -0.497 16.156 1.00 81.94 178 SER A C 1
ATOM 1331 O O . SER A 1 178 ? -4.735 0.246 17.086 1.00 81.94 178 SER A O 1
ATOM 1333 N N . HIS A 1 179 ? -5.096 -1.613 15.879 1.00 79.81 179 HIS A N 1
ATOM 1334 C CA . HIS A 1 179 ? -6.348 -1.977 16.536 1.00 79.81 179 HIS A CA 1
ATOM 1335 C C . HIS A 1 179 ? -6.137 -2.504 17.957 1.00 79.81 179 HIS A C 1
ATOM 1337 O O . HIS A 1 179 ? -6.869 -2.127 18.869 1.00 79.81 179 HIS A O 1
ATOM 1343 N N . TYR A 1 180 ? -5.143 -3.370 18.157 1.00 80.06 180 TYR A N 1
ATOM 1344 C CA . TYR A 1 180 ? -4.913 -4.030 19.445 1.00 80.06 180 TYR A CA 1
ATOM 1345 C C . TYR A 1 180 ? -3.999 -3.256 20.390 1.00 80.06 180 TYR A C 1
ATOM 1347 O O . TYR A 1 180 ? -4.047 -3.499 21.591 1.00 80.06 180 TYR A O 1
ATOM 1355 N N . LEU A 1 181 ? -3.172 -2.346 19.878 1.00 78.56 181 LEU A N 1
ATOM 1356 C CA . LEU A 1 181 ? -2.182 -1.631 20.684 1.00 78.56 181 LEU A CA 1
ATOM 1357 C C . LEU A 1 181 ? -2.518 -0.141 20.760 1.00 78.56 181 LEU A C 1
ATOM 1359 O O . LEU A 1 181 ? -2.650 0.409 21.848 1.00 78.56 181 LEU A O 1
ATOM 1363 N N . ILE A 1 182 ? -2.736 0.513 19.619 1.00 77.19 182 ILE A N 1
ATOM 1364 C CA . ILE A 1 182 ? -2.836 1.979 19.582 1.00 77.19 182 ILE A CA 1
ATOM 1365 C C . ILE A 1 182 ? -4.227 2.477 19.979 1.00 77.19 182 ILE A C 1
ATOM 1367 O O . ILE A 1 182 ? -4.340 3.378 20.807 1.00 77.19 182 ILE A O 1
ATOM 1371 N N . VAL A 1 183 ? -5.298 1.883 19.453 1.00 77.12 183 VAL A N 1
ATOM 1372 C CA . VAL A 1 183 ? -6.666 2.276 19.824 1.00 77.12 183 VAL A CA 1
ATOM 1373 C C . VAL A 1 183 ? -7.003 2.070 21.305 1.00 77.12 183 VAL A C 1
ATOM 1375 O O . VAL A 1 183 ? -7.615 2.980 21.868 1.00 77.12 183 VAL A O 1
ATOM 1378 N N . PRO A 1 184 ? -6.618 0.975 21.992 1.00 76.81 184 PRO A N 1
ATOM 1379 C CA . PRO A 1 184 ? -6.852 0.886 23.431 1.00 76.81 184 PRO A CA 1
ATOM 1380 C C . PRO A 1 184 ? -6.052 1.929 24.215 1.00 76.81 184 PRO A C 1
ATOM 1382 O O . PRO A 1 184 ? -6.595 2.485 25.166 1.00 76.81 184 PRO A O 1
ATOM 1385 N N . ILE A 1 185 ? -4.828 2.270 23.790 1.00 79.12 185 ILE A N 1
ATOM 1386 C CA . ILE A 1 185 ? -4.052 3.359 24.405 1.00 79.12 185 ILE A CA 1
ATOM 1387 C C . ILE A 1 185 ? -4.743 4.712 24.187 1.00 79.12 185 ILE A C 1
ATOM 1389 O O . ILE A 1 185 ? -4.890 5.466 25.143 1.00 79.12 185 ILE A O 1
ATOM 1393 N N . LEU A 1 186 ? -5.226 5.017 22.975 1.00 74.44 186 LEU A N 1
ATOM 1394 C CA . LEU A 1 186 ? -5.957 6.265 22.706 1.00 74.44 186 LEU A CA 1
ATOM 1395 C C . LEU A 1 186 ? -7.257 6.363 23.511 1.00 74.44 186 LEU A C 1
ATOM 1397 O O . LEU A 1 186 ? -7.554 7.420 24.067 1.00 74.44 186 LEU A O 1
ATOM 1401 N N . ARG A 1 187 ? -8.008 5.259 23.611 1.00 77.81 187 ARG A N 1
ATOM 1402 C CA . ARG A 1 187 ? -9.212 5.189 24.450 1.00 77.81 187 ARG A CA 1
ATOM 1403 C C . ARG A 1 187 ? -8.877 5.387 25.925 1.00 77.81 187 ARG A C 1
ATOM 1405 O O . ARG A 1 187 ? -9.626 6.062 26.625 1.00 77.81 187 ARG A O 1
ATOM 1412 N N . TRP A 1 188 ? -7.757 4.830 26.388 1.00 79.62 188 TRP A N 1
ATOM 1413 C CA . TRP A 1 188 ? -7.270 5.036 27.752 1.00 79.62 188 TRP A CA 1
ATOM 1414 C C . TRP A 1 188 ? -6.847 6.490 28.002 1.00 79.62 188 TRP A C 1
ATOM 1416 O O . TRP A 1 188 ? -7.112 7.027 29.073 1.00 79.62 188 TRP A O 1
ATOM 1426 N N . LEU A 1 189 ? -6.302 7.165 26.987 1.00 79.50 189 LEU A N 1
ATOM 1427 C CA . LEU A 1 189 ? -5.963 8.591 27.015 1.00 79.50 189 LEU A CA 1
ATOM 1428 C C . LEU A 1 189 ? -7.190 9.528 26.948 1.00 79.50 189 LEU A C 1
ATOM 1430 O O . LEU A 1 189 ? -7.028 10.746 26.900 1.00 79.50 189 LEU A O 1
ATOM 1434 N N . GLY A 1 190 ? -8.411 8.982 26.934 1.00 71.25 190 GLY A N 1
ATOM 1435 C CA . GLY A 1 190 ? -9.659 9.749 26.927 1.00 71.25 190 GLY A CA 1
ATOM 1436 C C . GLY A 1 190 ? -10.163 10.150 25.539 1.00 71.25 190 GLY A C 1
ATOM 1437 O O . GLY A 1 190 ? -11.158 10.871 25.444 1.00 71.25 190 GLY A O 1
ATOM 1438 N N . TRP A 1 191 ? -9.531 9.675 24.462 1.00 63.03 191 TRP A N 1
ATOM 1439 C CA . TRP A 1 191 ? -9.995 9.922 23.097 1.00 63.03 191 TRP A CA 1
ATOM 1440 C C . TRP A 1 191 ? -11.148 8.961 22.755 1.00 63.03 191 TRP A C 1
ATOM 1442 O O . TRP A 1 191 ? -10.980 7.739 22.786 1.00 63.03 191 TRP A O 1
ATOM 1452 N N . ARG A 1 192 ? -12.340 9.509 22.478 1.00 56.94 192 ARG A N 1
ATOM 1453 C CA . ARG A 1 192 ? -13.541 8.757 22.065 1.00 56.94 192 ARG A CA 1
ATOM 1454 C C . ARG A 1 192 ? -13.720 8.737 20.554 1.00 56.94 192 ARG A C 1
ATOM 1456 O O . ARG A 1 192 ? -13.528 9.801 19.931 1.00 56.94 192 ARG A O 1
#

Sequence (192 aa):
TPLGQAFAEVLSSNFPLWFPGAALKLGTQILVLGLAGLGTGLGLTDAGGFDINRRYGRAAVMGSVGYIVGGMCWQMLRFFGMIP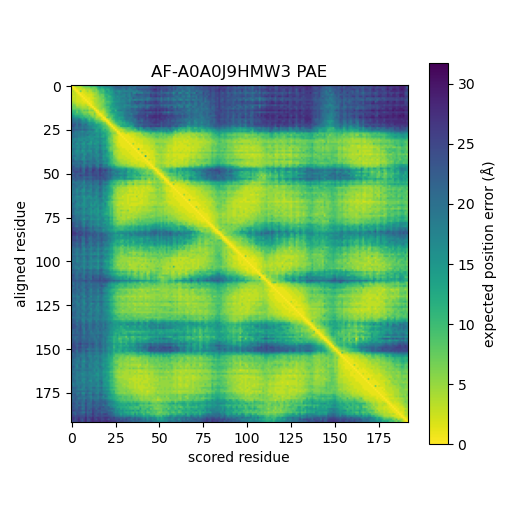GLTELQSIAQLSMGLATALLTLGLGLPSHRWVYAMIVAVGTTGIFWRLSLDPTFPPEMLQFPAVMTQPQWREFWLGLGFVGILGCTTGLCLAVSHYLIVPILRWLGWR

Solvent-accessible surface area (backbone atoms only — not comparable to full-atom values): 9894 Å² total; per-residue (Å²): 107,76,68,57,53,54,53,49,48,57,48,64,69,54,40,45,80,80,37,80,88,48,48,73,47,49,54,54,32,43,50,52,31,25,52,50,16,24,50,46,25,38,51,59,49,67,68,54,60,82,76,41,46,81,47,54,70,50,8,22,52,26,7,15,50,10,31,35,53,16,48,50,48,30,51,52,30,47,62,51,24,72,40,93,92,35,53,73,40,48,67,55,28,49,50,23,54,11,48,14,47,23,38,24,49,54,21,42,44,51,84,68,64,45,66,58,49,19,50,49,26,15,52,45,40,25,50,51,55,49,53,50,70,69,40,89,88,48,66,72,71,43,78,45,82,65,75,66,59,100,63,92,49,70,64,58,52,53,37,36,51,49,28,54,47,52,52,44,52,44,44,54,50,32,48,48,48,38,57,73,52,48,46,55,50,41,46,71,74,69,54,128

Secondary structure (DSSP, 8-state):
-HHHHHHHHHHHHHHHHHSTTTHHHHHHHHHHHHHHHHHHHHHHHHT--TT----HHHHHHHHHHHHHHHHHHHHHHHHHHTSTT-TTHHHHTTHHHHHHHHHHHHHT--SS-HHHHHHHHHHHHHHHHHHHHH-TTS-GGGGSPPP--SS--HHHHHHHHHHHHHHHHHHHHHHHHIIIIIHHHHHHTT--